Protein AF-A0A2V8JS76-F1 (afdb_monomer)

Radius of gyration: 17.88 Å; Cα contacts (8 Å, |Δi|>4): 202; chains: 1; bounding box: 43×42×59 Å

Secondary structure (DSSP, 8-state):
--HHHHHHHTTHHHHHHHHHHHHHHHHHHH-TT--GGGHHHHHHHHHHHHHHHHHHIIIIIIT--S----HHHHIIIIIHHHHHHHSTT-TTSSSPPHHHHHHHHHHHHHHHHHHHS-HHHHHHHHHHHHHHHHHHHHHHHHHHH---SSHHHHHHHHHHHHHHHT-TTS---SS-SHHHHHTT-SPPPP--

pLDDT: mean 94.05, std 6.68, range [42.94, 98.81]

Nearest PDB structures (foldseek):
  4zr0-assembly1_A  TM=8.441E-01  e=6.340E-07  Saccharomyces cerevisiae S288C

Mean predicted aligned error: 3.78 Å

Foldseek 3Di:
DDPVVVCQQVVLVPVLVVVLVVLLVVLCVVVVVDDPVCLVPLLQLLLVVLLVVLLCLLQPFQPPDDDDPDPVSCVLGHPLVVVCLVPVQDLSSQADDVVSVVVVLVVQLVVLCVVPVGSNSSSSSSSSSSVNNSLLSVLSSCLRHHDDPDDQSNVLNVLVVCCSPPNVNASSRNNDCPVRVVVVRGDDDPPD

Sequence (192 aa):
MSLKERLVRFRSFWLFPLLAVVLLYVSFRLEPQSRPVALLWLIPLGALMWSLLEYGLHRFVFHIRFEVRNQKLKEIVNASHLSHHAAPRDPRKLLVRTSYGLAVSGLLFALLYIASGSVYSTVGVLAGIWGGFLYYESVHYRVHLTSSASGLLAWQRRAHFYHHFTNNERCFGVTSRLWDHVFRTQLPEPQR

Structure (mmCIF, N/CA/C/O backbone):
data_AF-A0A2V8JS76-F1
#
_entry.id   AF-A0A2V8JS76-F1
#
loop_
_atom_site.group_PDB
_atom_site.id
_atom_site.type_symbol
_atom_site.label_atom_id
_atom_site.label_alt_id
_atom_site.label_comp_id
_atom_site.label_asym_id
_atom_site.label_entity_id
_atom_site.label_seq_id
_atom_site.pdbx_PDB_ins_code
_atom_site.Cartn_x
_atom_site.Cartn_y
_atom_site.Cartn_z
_atom_site.occupancy
_atom_site.B_iso_or_equiv
_atom_site.auth_seq_id
_atom_site.auth_comp_id
_atom_site.auth_asym_id
_atom_site.auth_atom_id
_atom_site.pdbx_PDB_model_num
ATOM 1 N N . MET A 1 1 ? 25.246 -8.400 4.902 1.00 80.75 1 MET A N 1
ATOM 2 C CA . MET A 1 1 ? 24.319 -7.464 5.571 1.00 80.75 1 MET A CA 1
ATOM 3 C C . MET A 1 1 ? 24.234 -7.835 7.040 1.00 80.75 1 MET A C 1
ATOM 5 O O . MET A 1 1 ? 23.791 -8.945 7.338 1.00 80.75 1 MET A O 1
ATOM 9 N N . SER A 1 2 ? 24.699 -6.948 7.917 1.00 93.25 2 SER A N 1
ATOM 10 C CA . SER A 1 2 ? 24.657 -7.123 9.374 1.00 93.25 2 SER A CA 1
ATOM 11 C C . SER A 1 2 ? 23.215 -7.142 9.892 1.00 93.25 2 SER A C 1
ATOM 13 O O . SER A 1 2 ? 22.299 -6.675 9.210 1.00 93.25 2 SER A O 1
ATOM 15 N N . LEU A 1 3 ? 22.999 -7.652 11.110 1.00 91.25 3 LEU A N 1
ATOM 16 C CA . LEU A 1 3 ? 21.675 -7.660 11.744 1.00 91.25 3 LEU A CA 1
ATOM 17 C C . LEU A 1 3 ? 21.071 -6.248 11.821 1.00 91.25 3 LEU A C 1
ATOM 19 O O . LEU A 1 3 ? 19.919 -6.053 11.439 1.00 91.25 3 LEU A O 1
ATOM 23 N N . LYS A 1 4 ? 21.875 -5.253 12.222 1.00 92.69 4 LYS A N 1
ATOM 24 C CA . LYS A 1 4 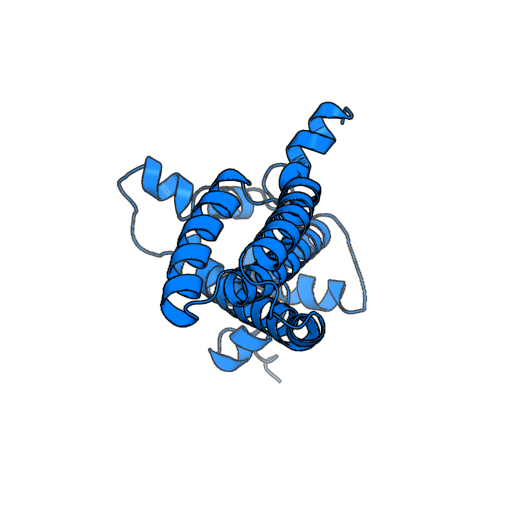? 21.471 -3.841 12.291 1.00 92.69 4 LYS A CA 1
ATOM 25 C C . LYS A 1 4 ? 20.955 -3.336 10.943 1.00 92.69 4 LYS A C 1
ATOM 27 O O . LYS A 1 4 ? 19.890 -2.732 10.874 1.00 92.69 4 LYS A O 1
ATOM 32 N N . GLU A 1 5 ? 21.669 -3.628 9.858 1.00 91.19 5 GLU A N 1
ATOM 33 C CA . GLU A 1 5 ? 21.244 -3.239 8.510 1.00 91.19 5 GLU A CA 1
ATOM 34 C C . GLU A 1 5 ? 19.938 -3.925 8.091 1.00 91.19 5 GLU A C 1
ATOM 36 O O . GLU A 1 5 ? 19.097 -3.285 7.459 1.00 91.19 5 GLU A O 1
ATOM 41 N N . ARG A 1 6 ? 19.735 -5.201 8.460 1.00 89.88 6 ARG A N 1
ATOM 42 C CA . ARG A 1 6 ? 18.476 -5.909 8.171 1.00 89.88 6 ARG A CA 1
ATOM 43 C C . ARG A 1 6 ? 17.302 -5.261 8.894 1.00 89.88 6 ARG A C 1
ATOM 45 O O . ARG A 1 6 ? 16.294 -4.969 8.258 1.00 89.88 6 ARG A O 1
ATOM 52 N N . LEU A 1 7 ? 17.458 -5.002 10.192 1.00 91.44 7 LEU A N 1
ATOM 53 C CA . LEU A 1 7 ? 16.423 -4.397 11.031 1.00 91.44 7 LEU A CA 1
ATOM 54 C C . LEU A 1 7 ? 16.030 -3.006 10.536 1.00 91.44 7 LEU A C 1
ATOM 56 O O . LEU A 1 7 ? 14.847 -2.681 10.502 1.00 91.44 7 LEU A O 1
ATOM 60 N N . VAL A 1 8 ? 17.010 -2.207 10.107 1.00 91.00 8 VAL A N 1
ATOM 61 C CA . VAL A 1 8 ? 16.779 -0.865 9.557 1.00 91.00 8 VAL A CA 1
ATOM 62 C C . VAL A 1 8 ? 16.118 -0.920 8.179 1.00 91.00 8 VAL A C 1
ATOM 64 O O . VAL A 1 8 ? 15.258 -0.084 7.889 1.00 91.00 8 VAL A O 1
ATOM 67 N N . ARG A 1 9 ? 16.515 -1.870 7.323 1.00 90.88 9 ARG A N 1
ATOM 68 C CA . ARG A 1 9 ? 15.971 -2.021 5.966 1.00 90.88 9 ARG A CA 1
ATOM 69 C C . ARG A 1 9 ? 14.523 -2.492 5.991 1.00 90.88 9 ARG A C 1
ATOM 71 O O . ARG A 1 9 ? 13.679 -1.875 5.360 1.00 90.88 9 ARG A O 1
ATOM 78 N N . PHE A 1 10 ? 14.240 -3.554 6.737 1.00 94.88 10 PHE A N 1
ATOM 79 C CA . PHE A 1 10 ? 12.913 -4.163 6.821 1.00 94.88 10 PHE A CA 1
ATOM 80 C C . PHE A 1 10 ? 12.100 -3.608 7.992 1.00 94.88 10 PHE A C 1
ATOM 82 O O . PHE A 1 10 ? 11.288 -4.317 8.578 1.00 94.88 10 PHE A O 1
ATOM 89 N N . ARG A 1 11 ? 12.315 -2.339 8.362 1.00 95.38 11 ARG A N 1
ATOM 90 C CA . ARG A 1 11 ? 11.710 -1.787 9.577 1.00 95.38 11 ARG A CA 1
ATOM 91 C C . ARG A 1 11 ? 10.185 -1.757 9.554 1.00 95.38 11 ARG A C 1
ATOM 93 O O . ARG A 1 11 ? 9.558 -1.989 10.580 1.00 95.38 11 ARG A O 1
ATOM 100 N N . SER A 1 12 ? 9.598 -1.549 8.375 1.00 95.88 12 SER A N 1
ATOM 101 C CA . SER A 1 12 ? 8.151 -1.612 8.163 1.00 95.88 12 SER A CA 1
ATOM 102 C C . SER A 1 12 ? 7.562 -2.949 8.639 1.00 95.88 12 SER A C 1
ATOM 104 O O . SER A 1 12 ? 6.514 -2.958 9.280 1.00 95.88 12 SER A O 1
ATOM 106 N N . PHE A 1 13 ? 8.273 -4.062 8.416 1.00 96.94 13 PHE A N 1
ATOM 107 C CA . PHE A 1 13 ? 7.807 -5.422 8.713 1.00 96.94 13 PHE A CA 1
ATOM 108 C C . PHE A 1 13 ? 7.699 -5.758 10.199 1.00 96.94 13 PHE A C 1
ATOM 110 O O . PHE A 1 13 ? 7.047 -6.738 10.537 1.00 96.94 13 PHE A O 1
ATOM 117 N N . TRP A 1 14 ? 8.318 -4.980 11.086 1.00 96.06 14 TRP A N 1
ATOM 118 C CA . TRP A 1 14 ? 8.148 -5.152 12.531 1.00 96.06 14 TRP A CA 1
ATOM 119 C C . TRP A 1 14 ? 7.463 -3.951 13.181 1.00 96.06 14 TRP A C 1
ATOM 121 O O . TRP A 1 14 ? 6.708 -4.131 14.132 1.00 96.06 14 TRP A O 1
ATOM 131 N N . LEU A 1 15 ? 7.647 -2.742 12.643 1.00 97.75 15 LEU A N 1
ATOM 132 C CA . LEU A 1 15 ? 7.041 -1.539 13.201 1.00 97.75 15 LEU A CA 1
ATOM 133 C C . LEU A 1 15 ? 5.521 -1.513 13.010 1.00 97.75 15 LEU A C 1
ATOM 135 O O . LEU A 1 15 ? 4.803 -1.307 13.983 1.00 97.75 15 LEU A O 1
ATOM 139 N N . PHE A 1 16 ? 5.016 -1.723 11.790 1.00 98.06 16 PHE A N 1
ATOM 140 C CA . PHE A 1 16 ? 3.572 -1.649 11.539 1.00 98.06 16 PHE A CA 1
ATOM 141 C C . PHE A 1 16 ? 2.784 -2.766 12.235 1.00 98.06 16 PHE A C 1
ATOM 143 O O . PHE A 1 16 ? 1.750 -2.450 12.818 1.00 98.06 16 PHE A O 1
ATOM 150 N N . PRO A 1 17 ? 3.251 -4.031 12.281 1.00 98.06 17 PRO A N 1
ATOM 151 C CA . PRO A 1 17 ? 2.572 -5.058 13.068 1.00 98.06 17 PRO A CA 1
ATOM 152 C C . PRO A 1 17 ? 2.564 -4.746 14.567 1.00 98.06 17 PRO A C 1
ATOM 154 O O . PRO A 1 17 ? 1.533 -4.910 15.213 1.00 98.06 17 PRO A O 1
ATOM 157 N N . LEU A 1 18 ? 3.676 -4.237 15.115 1.00 98.19 18 LEU A N 1
ATOM 158 C CA . LEU A 1 18 ? 3.731 -3.820 16.517 1.00 98.19 18 LEU A CA 1
ATOM 159 C C . LEU A 1 18 ? 2.742 -2.681 16.798 1.00 98.19 18 LEU A C 1
ATOM 161 O O . LEU A 1 18 ? 1.977 -2.760 17.757 1.00 98.19 18 LEU A O 1
ATOM 165 N N . LEU A 1 19 ? 2.713 -1.655 15.943 1.00 98.06 19 LEU A N 1
ATOM 166 C CA . LEU A 1 19 ? 1.743 -0.564 16.044 1.00 98.06 19 LEU A CA 1
ATOM 167 C C . LEU A 1 19 ? 0.304 -1.077 15.930 1.00 98.06 19 LEU A C 1
ATOM 169 O O . LEU A 1 19 ? -0.543 -0.632 16.694 1.00 98.06 19 LEU A O 1
ATOM 173 N N . ALA A 1 20 ? 0.026 -2.030 15.036 1.00 98.06 20 ALA A N 1
ATOM 174 C CA . ALA A 1 20 ? -1.302 -2.623 14.886 1.00 98.06 20 ALA A CA 1
ATOM 175 C C . ALA A 1 20 ? -1.758 -3.290 16.185 1.00 98.06 20 ALA A C 1
ATOM 177 O O . ALA A 1 20 ? -2.853 -3.011 16.662 1.00 98.06 20 ALA A O 1
ATOM 178 N N . VAL A 1 21 ? -0.901 -4.116 16.792 1.00 98.19 21 VAL A N 1
ATOM 179 C CA . VAL A 1 21 ? -1.203 -4.801 18.056 1.00 98.19 21 VAL A CA 1
ATOM 180 C C . VAL A 1 21 ? -1.425 -3.799 19.188 1.00 98.19 21 VAL A C 1
ATOM 182 O O . VAL A 1 21 ? -2.431 -3.887 19.890 1.00 98.19 21 VAL A O 1
ATOM 185 N N . VAL A 1 22 ? -0.521 -2.828 19.347 1.00 98.44 22 VAL A N 1
ATOM 186 C CA . VAL A 1 22 ? -0.614 -1.817 20.412 1.00 98.44 22 VAL A CA 1
ATOM 187 C C . VAL A 1 22 ? -1.873 -0.967 20.253 1.00 98.44 22 VAL A C 1
ATOM 189 O O . VAL A 1 22 ? -2.615 -0.793 21.217 1.00 98.44 22 VAL A O 1
ATOM 192 N N . LEU A 1 23 ? -2.152 -0.464 19.049 1.00 98.19 23 LEU A N 1
ATOM 193 C CA . LEU A 1 23 ? -3.323 0.374 18.807 1.00 98.19 23 LEU A CA 1
ATOM 194 C C . LEU A 1 23 ? -4.625 -0.416 18.912 1.00 98.19 23 LEU A C 1
ATOM 196 O O . LEU A 1 23 ? -5.593 0.117 19.445 1.00 98.19 23 LEU A O 1
ATOM 200 N N . LEU A 1 24 ? -4.664 -1.675 18.458 1.00 97.81 24 LEU A N 1
ATOM 201 C CA . LEU A 1 24 ? -5.846 -2.521 18.630 1.00 97.81 24 LEU A CA 1
ATOM 202 C C . LEU A 1 24 ? -6.119 -2.739 20.115 1.00 97.81 24 LEU A C 1
ATOM 204 O O . LEU A 1 24 ? -7.244 -2.517 20.560 1.00 97.81 24 LEU A O 1
ATOM 208 N N . TYR A 1 25 ? -5.087 -3.080 20.892 1.00 97.81 25 TYR A N 1
ATOM 209 C CA . TYR A 1 25 ? -5.201 -3.209 22.341 1.00 97.81 25 TYR A CA 1
ATOM 210 C C . TYR A 1 25 ? -5.733 -1.922 22.985 1.00 97.81 25 TYR A C 1
ATOM 212 O O . TYR A 1 25 ? -6.732 -1.971 23.697 1.00 97.81 25 TYR A O 1
ATOM 220 N N . VAL A 1 26 ? -5.130 -0.764 22.691 1.00 98.25 26 VAL A N 1
ATOM 221 C CA . VAL A 1 26 ? -5.586 0.534 23.219 1.00 98.25 26 VAL A CA 1
ATOM 222 C C . VAL A 1 26 ? -7.029 0.829 22.800 1.00 98.25 26 VAL A C 1
ATOM 224 O O . VAL A 1 26 ? -7.829 1.237 23.637 1.00 98.25 26 VAL A O 1
ATOM 227 N N . SER A 1 27 ? -7.397 0.570 21.545 1.00 97.81 27 SER A N 1
ATOM 228 C CA . SER A 1 27 ? -8.751 0.828 21.046 1.00 97.81 27 SER A CA 1
ATOM 229 C C . SER A 1 27 ? -9.818 -0.007 21.763 1.00 97.81 27 SER A C 1
ATOM 231 O O . SER A 1 27 ? -10.868 0.526 22.102 1.00 97.81 27 SER A O 1
ATOM 233 N N . PHE A 1 28 ? -9.527 -1.268 22.105 1.00 96.62 28 PHE A N 1
ATOM 234 C CA . PHE A 1 28 ? -10.412 -2.092 22.937 1.00 96.62 28 PHE A CA 1
ATOM 235 C C . PHE A 1 28 ? -10.552 -1.558 24.365 1.00 96.62 28 PHE A C 1
ATOM 237 O O . PHE A 1 28 ? -11.594 -1.738 24.987 1.00 96.62 28 PHE A O 1
ATOM 244 N N . ARG A 1 29 ? -9.515 -0.912 24.912 1.00 97.38 29 ARG A N 1
ATOM 245 C CA . ARG A 1 29 ? -9.588 -0.291 26.245 1.00 97.38 29 ARG A CA 1
ATOM 246 C C . ARG A 1 29 ? -10.430 0.983 26.239 1.00 97.38 29 ARG A C 1
ATOM 248 O O . ARG A 1 29 ? -11.082 1.258 27.239 1.00 97.38 29 ARG A O 1
ATOM 255 N N . LEU A 1 30 ? -10.399 1.739 25.143 1.00 97.56 30 LEU A N 1
ATOM 256 C CA . LEU A 1 30 ? -11.198 2.954 24.964 1.00 97.56 30 LEU A CA 1
ATOM 257 C C . LEU A 1 30 ? -12.662 2.641 24.628 1.00 97.56 30 LEU A C 1
ATOM 259 O O . LEU A 1 30 ? -13.556 3.350 25.075 1.00 97.56 30 LEU A O 1
ATOM 263 N N . GLU A 1 31 ? -12.904 1.571 23.871 1.00 97.56 31 GLU A N 1
ATOM 264 C CA . GLU A 1 31 ? -14.233 1.149 23.417 1.00 97.56 31 GLU A CA 1
ATOM 265 C C . GLU A 1 31 ? -14.500 -0.319 23.810 1.00 97.56 31 GLU A C 1
ATOM 267 O O . GLU A 1 31 ? -14.563 -1.194 22.942 1.00 97.56 31 GLU A O 1
ATOM 272 N N . PRO A 1 32 ? -14.652 -0.635 25.112 1.00 95.69 32 PRO A N 1
ATOM 273 C CA . PRO A 1 32 ? -14.792 -2.013 25.604 1.00 95.69 32 PRO A CA 1
ATOM 274 C C . PRO A 1 32 ? -16.058 -2.734 25.117 1.00 95.69 32 PRO A C 1
ATOM 276 O O . PRO A 1 32 ? -16.123 -3.960 25.148 1.00 95.69 32 PRO A O 1
ATOM 279 N N . GLN A 1 33 ? -17.060 -1.991 24.645 1.00 95.69 33 GLN A N 1
ATOM 280 C CA . GLN A 1 33 ? -18.269 -2.516 24.010 1.00 95.69 33 GLN A CA 1
ATOM 281 C C . GLN A 1 33 ? -18.027 -3.079 22.596 1.00 95.69 33 GLN A C 1
ATOM 283 O O . GLN A 1 33 ? -18.895 -3.764 22.046 1.00 95.69 33 GLN A O 1
ATOM 288 N N . SER A 1 34 ? -16.876 -2.782 21.987 1.00 96.12 34 SER A N 1
ATOM 289 C CA . SER A 1 34 ? -16.528 -3.231 20.640 1.00 96.12 34 SER A CA 1
ATOM 290 C C . SER A 1 34 ? -16.343 -4.744 20.575 1.00 96.12 34 SER A C 1
ATOM 292 O O . SER A 1 34 ? -15.724 -5.366 21.437 1.00 96.12 34 SER A O 1
ATOM 294 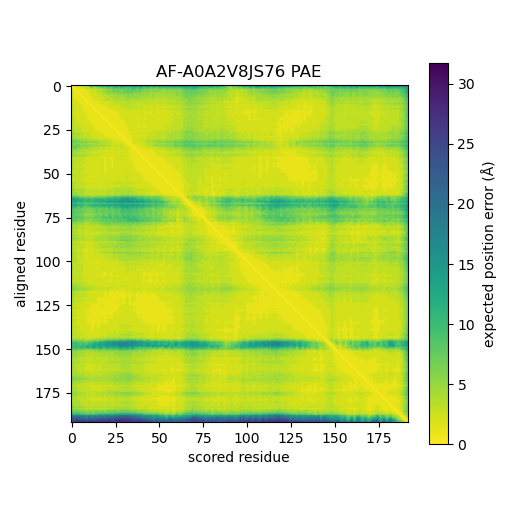N N . ARG A 1 35 ? -16.874 -5.363 19.516 1.00 95.44 35 ARG A N 1
ATOM 295 C CA . ARG A 1 35 ? -16.874 -6.823 19.366 1.00 95.44 35 ARG A CA 1
ATOM 296 C C . ARG A 1 35 ? -15.677 -7.279 18.526 1.00 95.44 35 ARG A C 1
ATOM 298 O O . ARG A 1 35 ? -15.639 -6.922 17.350 1.00 95.44 35 ARG A O 1
ATOM 305 N N . PRO A 1 36 ? -14.783 -8.153 19.037 1.00 94.56 36 PRO A N 1
ATOM 306 C CA . PRO A 1 36 ? -13.638 -8.670 18.278 1.00 94.56 36 PRO A CA 1
ATOM 307 C C . PRO A 1 36 ? -13.986 -9.262 16.910 1.00 94.56 36 PRO A C 1
ATOM 309 O O . PRO A 1 36 ? -13.222 -9.122 15.959 1.00 94.56 36 PRO A O 1
ATOM 312 N N . VAL A 1 37 ? -15.168 -9.875 16.789 1.00 96.94 37 VAL A N 1
ATOM 313 C CA . VAL A 1 37 ? -15.673 -10.448 15.531 1.00 96.94 37 VAL A CA 1
ATOM 314 C C . VAL A 1 37 ? -15.791 -9.415 14.402 1.00 96.94 37 VAL A C 1
ATOM 316 O O . VAL A 1 37 ? -15.693 -9.779 13.234 1.00 96.94 37 VAL A O 1
ATOM 319 N N . ALA A 1 38 ? -15.935 -8.123 14.715 1.00 96.94 38 ALA A N 1
ATOM 320 C CA . ALA A 1 38 ? -15.987 -7.062 13.711 1.00 96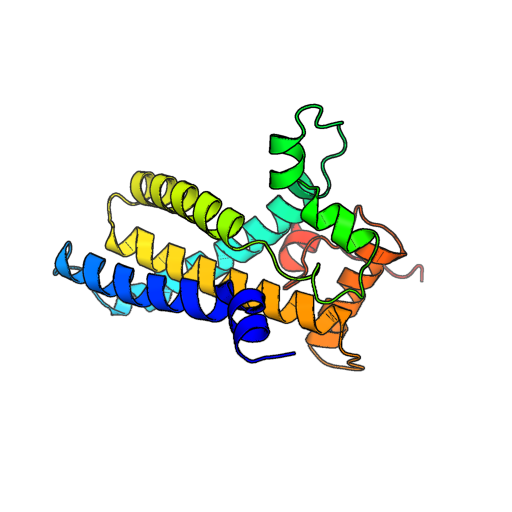.94 38 ALA A CA 1
ATOM 321 C C . ALA A 1 38 ? -14.669 -6.926 12.923 1.00 96.94 38 ALA A C 1
ATOM 323 O O . ALA A 1 38 ? -14.690 -6.507 11.764 1.00 96.94 38 ALA A O 1
ATOM 324 N N . LEU A 1 39 ? -13.527 -7.345 13.490 1.00 97.88 39 LEU A N 1
ATOM 325 C CA . LEU A 1 39 ? -12.240 -7.344 12.783 1.00 97.88 39 LEU A CA 1
ATOM 326 C C . LEU A 1 39 ? -12.238 -8.254 11.549 1.00 97.88 39 LEU A C 1
ATOM 328 O O . LEU A 1 39 ? -11.493 -7.971 10.611 1.00 97.88 39 LEU A O 1
ATOM 332 N N . LEU A 1 40 ? -13.102 -9.280 11.506 1.00 97.81 40 LEU A N 1
ATOM 333 C CA . LEU A 1 40 ? -13.277 -10.137 10.326 1.00 97.81 40 LEU A CA 1
ATOM 334 C C . LEU A 1 40 ? -13.755 -9.362 9.092 1.00 97.81 40 LEU A C 1
ATOM 336 O O . LEU A 1 40 ? -13.561 -9.836 7.980 1.00 97.81 40 LEU A O 1
ATOM 340 N N . TRP A 1 41 ? -14.337 -8.174 9.274 1.00 97.94 41 TRP A N 1
ATOM 341 C CA . TRP A 1 41 ? -14.780 -7.305 8.183 1.00 97.94 41 TRP A CA 1
ATOM 342 C C . TRP A 1 41 ? -13.913 -6.052 8.044 1.00 97.94 41 TRP A C 1
ATOM 344 O O . TRP A 1 41 ? -13.574 -5.666 6.926 1.00 97.94 41 TRP A O 1
ATOM 354 N N . LEU A 1 42 ? -13.490 -5.450 9.162 1.00 98.50 42 LEU A N 1
ATOM 355 C CA . LEU A 1 42 ? -12.674 -4.230 9.151 1.00 98.50 42 LEU A CA 1
ATOM 356 C C . LEU A 1 42 ? -11.295 -4.459 8.515 1.00 98.50 42 LEU A C 1
ATOM 358 O O . LEU A 1 42 ? -10.850 -3.643 7.709 1.00 98.50 42 LEU A O 1
ATOM 362 N N . ILE A 1 43 ? -10.631 -5.579 8.824 1.00 98.50 43 ILE A N 1
ATOM 363 C CA . ILE A 1 43 ? -9.296 -5.876 8.285 1.00 98.50 43 ILE A CA 1
ATOM 364 C C . ILE A 1 43 ? -9.360 -6.138 6.768 1.00 98.50 43 ILE A C 1
ATOM 366 O O . ILE A 1 43 ? -8.594 -5.504 6.036 1.00 98.50 43 ILE A O 1
ATOM 370 N N . PRO A 1 44 ? -10.265 -6.990 6.237 1.00 98.62 44 PRO A N 1
ATOM 371 C CA . PRO A 1 44 ? -10.411 -7.138 4.788 1.00 98.62 44 PRO A CA 1
ATOM 372 C C . PRO A 1 44 ? -10.811 -5.849 4.071 1.00 98.62 44 PRO A C 1
ATOM 374 O O . PRO A 1 44 ? -10.286 -5.580 2.991 1.00 98.62 44 PRO A O 1
ATOM 377 N N . LEU A 1 45 ? -11.677 -5.024 4.672 1.00 98.62 45 LEU A N 1
ATOM 378 C CA . LEU A 1 45 ? -12.002 -3.702 4.134 1.00 98.62 45 LEU A CA 1
ATOM 379 C C . LEU A 1 45 ? -10.740 -2.842 4.010 1.00 98.62 45 LEU A C 1
ATOM 381 O O . LEU A 1 45 ? -10.485 -2.274 2.951 1.00 98.62 45 LEU A O 1
ATOM 385 N N . GLY A 1 46 ? -9.909 -2.806 5.052 1.00 98.69 46 GLY A N 1
ATOM 386 C CA . GLY A 1 46 ? -8.623 -2.117 5.023 1.00 98.69 46 GLY A CA 1
ATOM 387 C C . GLY A 1 46 ? -7.677 -2.641 3.943 1.00 98.69 46 GLY A C 1
ATOM 388 O O . GLY A 1 46 ? -7.071 -1.853 3.221 1.00 98.69 46 GLY A O 1
ATOM 389 N N . ALA A 1 47 ? -7.579 -3.959 3.768 1.00 98.62 47 ALA A N 1
ATOM 390 C CA . ALA A 1 47 ? -6.752 -4.554 2.718 1.00 98.62 47 ALA A CA 1
ATOM 391 C C . ALA A 1 47 ? -7.260 -4.198 1.306 1.00 98.62 47 ALA A C 1
ATOM 393 O O . ALA A 1 47 ? -6.466 -3.893 0.411 1.00 98.62 47 ALA A O 1
ATOM 394 N N . LEU A 1 48 ? -8.582 -4.174 1.107 1.00 98.44 48 LEU A N 1
ATOM 395 C CA . LEU A 1 48 ? -9.198 -3.724 -0.140 1.00 98.44 48 LEU A CA 1
ATOM 396 C C . LEU A 1 48 ? -8.924 -2.233 -0.386 1.00 98.44 48 LEU A C 1
ATOM 398 O O . LEU A 1 48 ? -8.516 -1.867 -1.490 1.00 98.44 48 LEU A O 1
ATOM 402 N N . MET A 1 49 ? -9.069 -1.387 0.639 1.00 98.44 49 MET A N 1
ATOM 403 C CA . MET A 1 49 ? -8.721 0.036 0.572 1.00 98.44 49 MET A CA 1
ATOM 404 C C . MET A 1 49 ? -7.244 0.238 0.232 1.00 98.44 49 MET A C 1
ATOM 406 O O . MET A 1 49 ? -6.931 1.066 -0.620 1.00 98.44 49 MET A O 1
ATOM 410 N N . TRP A 1 50 ? -6.340 -0.548 0.828 1.00 98.56 50 TRP A N 1
ATOM 411 C CA . TRP A 1 50 ? -4.929 -0.531 0.452 1.00 98.56 50 TRP A CA 1
ATOM 412 C C . TRP A 1 50 ? -4.744 -0.842 -1.030 1.00 98.56 50 TRP A C 1
ATOM 414 O O . TRP A 1 50 ? -4.014 -0.118 -1.691 1.00 98.56 50 TRP A O 1
ATOM 424 N N . SER A 1 51 ? -5.408 -1.863 -1.579 1.00 98.31 51 SER A N 1
ATOM 425 C CA . SER A 1 51 ? -5.232 -2.197 -3.000 1.00 98.31 51 SER A CA 1
ATOM 426 C C . SER A 1 51 ? -5.595 -1.027 -3.930 1.00 98.31 51 SER A C 1
ATOM 428 O O . SER A 1 51 ? -4.951 -0.831 -4.961 1.00 98.31 51 SER A O 1
ATOM 430 N N . LEU A 1 52 ? -6.593 -0.219 -3.549 1.00 98.44 52 LEU A N 1
ATOM 431 C CA . LEU A 1 52 ? -6.966 0.995 -4.275 1.00 98.44 52 LEU A CA 1
ATOM 432 C C . LEU A 1 52 ? -5.954 2.123 -4.051 1.00 98.44 52 LEU A C 1
ATOM 434 O O . LEU A 1 52 ? -5.585 2.810 -5.003 1.00 98.44 52 LEU A O 1
ATOM 438 N N . LEU A 1 53 ? -5.484 2.306 -2.812 1.00 97.81 53 LEU A N 1
ATOM 439 C CA . LEU A 1 53 ? -4.436 3.272 -2.479 1.00 97.81 53 LEU A CA 1
ATOM 440 C C . LEU A 1 53 ? -3.131 2.960 -3.213 1.00 97.81 53 LEU A C 1
ATOM 442 O O . LEU A 1 53 ? -2.522 3.874 -3.748 1.00 97.81 53 LEU A O 1
ATOM 446 N N . GLU A 1 54 ? -2.726 1.696 -3.294 1.00 97.94 54 GLU A N 1
ATOM 447 C CA . GLU A 1 54 ? -1.576 1.235 -4.070 1.00 97.94 54 GLU A CA 1
ATOM 448 C C . GLU A 1 54 ? -1.687 1.714 -5.518 1.00 97.94 54 GLU A C 1
ATOM 450 O O . GLU A 1 54 ? -0.795 2.404 -6.013 1.00 97.94 54 GLU A O 1
ATOM 455 N N . TYR A 1 55 ? -2.814 1.413 -6.168 1.00 98.44 55 TYR A N 1
ATOM 456 C CA . TYR A 1 55 ? -3.073 1.837 -7.538 1.00 98.44 55 TYR A CA 1
ATOM 457 C C . TYR A 1 55 ? -3.040 3.366 -7.682 1.00 98.44 55 TYR A C 1
ATOM 459 O O . TYR A 1 55 ? -2.362 3.901 -8.562 1.00 98.44 55 TYR A O 1
ATOM 467 N N . GLY A 1 56 ? -3.758 4.078 -6.809 1.00 97.56 56 GLY A N 1
ATOM 468 C CA . GLY A 1 56 ? -3.892 5.531 -6.864 1.00 97.56 56 GLY A CA 1
ATOM 469 C C . GLY A 1 56 ? -2.577 6.264 -6.600 1.00 97.56 56 GLY A C 1
ATOM 470 O O . GLY A 1 56 ? -2.214 7.162 -7.358 1.00 97.56 56 GLY A O 1
ATOM 471 N N . LEU A 1 57 ? -1.832 5.857 -5.570 1.00 95.50 57 LEU A N 1
ATOM 472 C CA . LEU A 1 57 ? -0.514 6.408 -5.257 1.00 95.50 57 LEU A CA 1
ATOM 473 C C . LEU A 1 57 ? 0.455 6.151 -6.409 1.00 95.50 57 LEU A C 1
ATOM 475 O O . LEU A 1 57 ? 1.101 7.083 -6.879 1.00 95.50 57 LEU A O 1
ATOM 479 N N . HIS A 1 58 ? 0.510 4.922 -6.923 1.00 96.69 58 HIS A N 1
ATOM 480 C CA . HIS A 1 58 ? 1.435 4.586 -7.997 1.00 96.69 58 HIS A CA 1
ATOM 481 C C . HIS A 1 58 ? 1.136 5.372 -9.281 1.00 96.69 58 HIS A C 1
ATOM 483 O O . HIS A 1 58 ? 2.047 5.931 -9.894 1.00 96.69 58 HIS A O 1
ATOM 489 N N . ARG A 1 59 ? -0.140 5.493 -9.658 1.00 96.69 59 ARG A N 1
ATOM 490 C CA . ARG A 1 59 ? -0.550 6.201 -10.874 1.00 96.69 59 ARG A CA 1
ATOM 491 C C . ARG A 1 59 ? -0.465 7.721 -10.756 1.00 96.69 59 ARG A C 1
ATOM 493 O O . ARG A 1 59 ? 0.075 8.368 -11.648 1.00 96.69 59 ARG A O 1
ATOM 500 N N . PHE A 1 60 ? -1.040 8.300 -9.704 1.00 95.06 60 PHE A N 1
ATOM 501 C CA . PHE A 1 60 ? -1.287 9.745 -9.633 1.00 95.06 60 PHE A CA 1
ATOM 502 C C . PHE A 1 60 ? -0.256 10.507 -8.799 1.00 95.06 60 PHE A C 1
ATOM 504 O O . PHE A 1 60 ? -0.079 11.705 -9.010 1.00 95.06 60 PHE A O 1
ATOM 511 N N . VAL A 1 61 ? 0.433 9.834 -7.873 1.00 93.00 61 VAL A N 1
ATOM 512 C CA . VAL A 1 61 ? 1.433 10.465 -6.998 1.00 93.00 61 VAL A CA 1
ATOM 513 C C . VAL A 1 61 ? 2.839 10.142 -7.494 1.00 93.00 61 VAL A C 1
ATOM 515 O O . VAL A 1 61 ? 3.634 11.042 -7.754 1.00 93.00 61 VAL A O 1
ATOM 518 N N . PHE A 1 62 ? 3.142 8.863 -7.706 1.00 93.56 62 PHE A N 1
ATOM 519 C CA . PHE A 1 62 ? 4.496 8.425 -8.033 1.00 93.56 62 PHE A CA 1
ATOM 520 C C . PHE A 1 62 ? 4.862 8.676 -9.506 1.00 93.56 62 PHE A C 1
ATOM 522 O O . PHE A 1 62 ? 6.017 8.987 -9.795 1.00 93.56 62 PHE A O 1
ATOM 529 N N . HIS A 1 63 ? 3.885 8.619 -10.418 1.00 93.38 63 HIS A N 1
ATOM 530 C CA . HIS A 1 63 ? 4.027 8.949 -11.849 1.00 93.38 63 HIS A CA 1
ATOM 531 C C . HIS A 1 63 ? 3.413 10.300 -12.231 1.00 93.38 63 HIS A C 1
ATOM 533 O O . HIS A 1 63 ? 2.937 10.506 -13.350 1.00 93.38 63 HIS A O 1
ATOM 539 N N . ILE A 1 64 ? 3.416 11.248 -11.294 1.00 91.44 64 ILE A N 1
ATOM 540 C CA . ILE A 1 64 ? 2.957 12.609 -11.564 1.00 91.44 64 ILE A CA 1
ATOM 541 C C . ILE A 1 64 ? 3.761 13.232 -12.719 1.00 91.44 64 ILE A C 1
ATOM 543 O O . ILE A 1 64 ? 4.988 13.134 -12.760 1.00 91.44 64 ILE A O 1
ATOM 547 N N . ARG A 1 65 ? 3.065 13.848 -13.683 1.00 83.31 65 ARG A N 1
ATOM 548 C CA . ARG A 1 65 ? 3.671 14.311 -14.949 1.00 83.31 65 ARG A CA 1
ATOM 549 C C . ARG A 1 65 ? 4.200 15.744 -14.911 1.00 83.31 65 ARG A C 1
ATOM 551 O O . ARG A 1 65 ? 4.933 16.137 -15.811 1.00 83.31 65 ARG A O 1
ATOM 558 N N . PHE A 1 66 ? 3.812 16.532 -13.912 1.00 84.56 66 PHE A N 1
ATOM 559 C CA . PHE A 1 66 ? 4.264 17.915 -13.785 1.00 84.56 66 PHE A CA 1
ATOM 560 C C . PHE A 1 66 ? 5.482 18.033 -12.872 1.00 84.56 66 PHE A C 1
ATOM 562 O O . PHE A 1 66 ? 5.709 17.219 -11.973 1.00 84.56 66 PHE A O 1
ATOM 569 N N . GLU A 1 67 ? 6.272 19.078 -13.098 1.00 81.25 67 GLU A N 1
ATOM 570 C CA . GLU A 1 67 ? 7.478 19.322 -12.324 1.00 81.25 67 GLU A CA 1
ATOM 571 C C . GLU A 1 67 ? 7.143 19.783 -10.899 1.00 81.25 67 GLU A C 1
ATOM 573 O O . GLU A 1 67 ? 6.560 20.845 -10.673 1.00 81.25 67 GLU A O 1
ATOM 578 N N . VAL A 1 68 ? 7.564 18.994 -9.910 1.00 86.19 68 VAL A N 1
ATOM 579 C CA . VAL A 1 68 ? 7.506 19.384 -8.499 1.00 86.19 68 VAL A CA 1
ATOM 580 C C . VAL A 1 68 ? 8.747 20.217 -8.171 1.00 86.19 68 VAL A C 1
ATOM 582 O O . VAL A 1 68 ? 9.812 19.670 -7.887 1.00 86.19 68 VAL A O 1
ATOM 585 N N . ARG A 1 69 ? 8.606 21.549 -8.214 1.00 86.38 69 ARG A N 1
ATOM 586 C CA . ARG A 1 69 ? 9.706 22.505 -7.964 1.00 86.38 69 ARG A CA 1
ATOM 587 C C . ARG A 1 69 ? 10.250 22.459 -6.534 1.00 86.38 69 ARG A C 1
ATOM 589 O O . ARG A 1 69 ? 11.431 22.698 -6.308 1.00 86.38 69 ARG A O 1
ATOM 596 N N . ASN A 1 70 ? 9.396 22.175 -5.550 1.00 89.94 70 ASN A N 1
ATOM 597 C CA . ASN A 1 70 ? 9.824 22.072 -4.158 1.00 89.94 70 ASN A CA 1
ATOM 598 C C . ASN A 1 70 ? 10.500 20.717 -3.917 1.00 89.94 70 ASN A C 1
ATOM 600 O O . ASN A 1 70 ? 9.843 19.676 -3.944 1.00 89.94 70 ASN A O 1
ATOM 604 N N . GLN A 1 71 ? 11.796 20.739 -3.614 1.00 85.50 71 GLN A N 1
ATOM 605 C CA . GLN A 1 71 ? 12.587 19.521 -3.457 1.00 85.50 71 GLN A CA 1
ATOM 606 C C . GLN A 1 71 ? 12.102 18.622 -2.309 1.00 85.50 71 GLN A C 1
ATOM 608 O O . GLN A 1 71 ? 12.052 17.405 -2.470 1.00 85.50 71 GLN A O 1
ATOM 613 N N . LYS A 1 72 ? 11.661 19.201 -1.184 1.00 84.12 72 LYS A N 1
ATOM 614 C CA . LYS A 1 72 ? 11.111 18.427 -0.056 1.00 84.12 72 LYS A CA 1
ATOM 615 C C . LYS A 1 72 ? 9.817 17.719 -0.451 1.00 84.12 72 LYS A C 1
ATOM 617 O O . LYS A 1 72 ? 9.598 16.571 -0.081 1.00 84.12 72 LYS A O 1
ATOM 622 N N . LEU A 1 73 ? 8.969 18.390 -1.232 1.00 84.38 73 LEU A N 1
ATOM 623 C CA . LEU A 1 73 ? 7.737 17.787 -1.737 1.00 84.38 73 LEU A CA 1
ATOM 624 C C . LEU A 1 73 ? 8.041 16.691 -2.765 1.00 84.38 73 LEU A C 1
ATOM 626 O O . LEU A 1 73 ? 7.453 15.617 -2.701 1.00 84.38 73 LEU A O 1
ATOM 630 N N . LYS A 1 74 ? 9.003 16.923 -3.663 1.00 85.50 74 LYS A N 1
ATOM 631 C CA . LYS A 1 74 ? 9.455 15.933 -4.649 1.00 85.50 74 LYS A CA 1
ATOM 632 C C . LYS A 1 74 ? 9.959 14.655 -3.978 1.00 85.50 74 LYS A C 1
ATOM 634 O O . LYS A 1 74 ? 9.641 13.556 -4.430 1.00 85.50 74 LYS A O 1
ATOM 639 N N . GLU A 1 75 ? 10.691 14.792 -2.873 1.00 82.25 75 GLU A N 1
ATOM 640 C CA . GLU A 1 75 ? 11.153 13.659 -2.067 1.00 82.25 75 GLU A CA 1
ATOM 641 C C . GLU A 1 75 ? 10.010 12.781 -1.554 1.00 82.25 75 GLU A C 1
ATOM 643 O O . GLU A 1 75 ? 10.113 11.555 -1.606 1.00 82.25 75 GLU A O 1
ATOM 648 N N . ILE A 1 76 ? 8.928 13.407 -1.090 1.00 78.88 76 ILE A N 1
ATOM 649 C CA . ILE A 1 76 ? 7.747 12.724 -0.550 1.00 78.88 76 ILE A CA 1
ATOM 650 C C . ILE A 1 76 ? 6.903 12.108 -1.672 1.00 78.88 76 ILE A C 1
ATOM 652 O O . ILE A 1 76 ? 6.388 11.005 -1.515 1.00 78.88 76 ILE A O 1
ATOM 656 N N . VAL A 1 77 ? 6.760 12.818 -2.793 1.00 86.44 77 VAL A N 1
ATOM 657 C CA . VAL A 1 77 ? 5.803 12.482 -3.854 1.00 86.44 77 VAL A CA 1
ATOM 658 C C . VAL A 1 77 ? 6.333 11.404 -4.792 1.00 86.44 77 VAL A C 1
ATOM 660 O O . VAL A 1 77 ? 5.653 10.409 -4.989 1.00 86.44 77 VAL A O 1
ATOM 663 N N . ASN A 1 78 ? 7.522 11.554 -5.380 1.00 87.50 78 ASN A N 1
ATOM 664 C CA . ASN A 1 78 ? 7.959 10.621 -6.428 1.00 87.50 78 ASN A CA 1
ATOM 665 C C . ASN A 1 78 ? 9.452 10.283 -6.431 1.00 87.50 78 ASN A C 1
ATOM 667 O O . ASN A 1 78 ? 9.837 9.327 -7.100 1.00 87.50 78 ASN A O 1
ATOM 671 N N . ALA A 1 79 ? 10.312 10.981 -5.681 1.00 87.38 79 ALA A N 1
ATOM 672 C CA . ALA A 1 79 ? 11.760 10.778 -5.798 1.00 87.38 79 ALA A CA 1
ATOM 673 C C . ALA A 1 79 ? 12.201 9.338 -5.489 1.00 87.38 79 ALA A C 1
ATOM 675 O O . ALA A 1 79 ? 13.070 8.797 -6.173 1.00 87.38 79 ALA A O 1
ATOM 676 N N . SER A 1 80 ? 11.597 8.704 -4.476 1.00 88.12 80 SER A N 1
ATOM 677 C CA . SER A 1 80 ? 11.890 7.303 -4.143 1.00 88.12 80 SER A CA 1
ATOM 678 C C . SER A 1 80 ? 11.518 6.368 -5.295 1.00 88.12 80 SER A C 1
ATOM 680 O O . SER A 1 80 ? 12.294 5.482 -5.644 1.00 88.12 80 SER A O 1
ATOM 682 N N . HIS A 1 81 ? 10.361 6.607 -5.911 1.00 93.62 81 HIS A N 1
ATOM 683 C CA . HIS A 1 81 ? 9.854 5.814 -7.025 1.00 93.62 81 HIS A CA 1
ATOM 684 C C . HIS A 1 81 ? 10.679 6.005 -8.300 1.00 93.62 81 HIS A C 1
ATOM 686 O O . HIS A 1 81 ? 11.100 5.039 -8.927 1.00 93.62 81 HIS A O 1
ATOM 692 N N . LEU A 1 82 ? 11.020 7.248 -8.640 1.00 92.44 82 LEU A N 1
ATOM 693 C CA . LEU A 1 82 ? 11.882 7.558 -9.782 1.00 92.44 82 LEU A CA 1
ATOM 694 C C . LEU A 1 82 ? 13.286 6.958 -9.613 1.00 92.44 82 LEU A C 1
ATOM 696 O O . LEU A 1 82 ? 13.834 6.374 -10.547 1.00 92.44 82 LEU A O 1
ATOM 700 N N . SER A 1 83 ? 13.860 7.038 -8.407 1.00 92.44 83 SER A N 1
ATOM 701 C CA . SER A 1 83 ? 15.155 6.415 -8.095 1.00 92.44 83 SER A CA 1
ATOM 702 C C . SER A 1 83 ? 15.107 4.891 -8.215 1.00 92.44 83 SER A C 1
ATOM 704 O O . SER A 1 83 ? 16.093 4.277 -8.633 1.00 92.44 83 SER A O 1
ATOM 706 N N . HIS A 1 84 ? 13.968 4.285 -7.873 1.00 95.38 84 HIS A N 1
ATOM 707 C CA . HIS A 1 84 ? 13.713 2.869 -8.088 1.00 95.38 84 HIS A CA 1
ATOM 708 C C . HIS A 1 84 ? 13.633 2.525 -9.582 1.00 95.38 84 HIS A C 1
ATOM 710 O O . HIS A 1 84 ? 14.359 1.638 -10.023 1.00 95.38 84 HIS A O 1
ATOM 716 N N . HIS A 1 85 ? 12.847 3.258 -10.376 1.00 95.38 85 HIS A N 1
ATOM 717 C CA . HIS A 1 85 ? 12.777 3.071 -11.830 1.00 95.38 85 HIS A CA 1
ATOM 718 C C . HIS A 1 85 ? 14.146 3.182 -12.512 1.00 95.38 85 HIS A C 1
ATOM 720 O O . HIS A 1 85 ? 14.436 2.407 -13.419 1.00 95.38 85 HIS A O 1
ATOM 726 N N . ALA A 1 86 ? 15.001 4.097 -12.049 1.00 95.44 86 ALA A N 1
ATOM 727 C CA . ALA A 1 86 ? 16.358 4.263 -12.565 1.00 95.44 86 ALA A CA 1
ATOM 728 C C . ALA A 1 86 ? 17.312 3.114 -12.177 1.00 95.44 86 ALA A C 1
ATOM 730 O O . ALA A 1 86 ? 18.310 2.883 -12.853 1.00 95.44 86 ALA A O 1
ATOM 731 N N . ALA A 1 87 ? 17.039 2.398 -11.082 1.00 95.38 87 ALA A N 1
ATOM 732 C CA . ALA A 1 87 ? 17.869 1.297 -10.595 1.00 95.38 87 ALA A CA 1
ATOM 733 C C . ALA A 1 87 ? 16.998 0.157 -10.023 1.00 95.38 87 ALA A C 1
ATOM 735 O O . ALA A 1 87 ? 17.032 -0.104 -8.814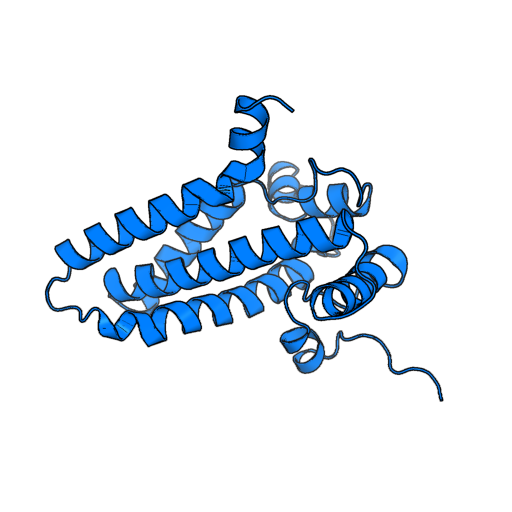 1.00 95.38 87 ALA A O 1
ATOM 736 N N . PRO A 1 88 ? 16.239 -0.559 -10.878 1.00 94.31 88 PRO A N 1
ATOM 737 C CA . PRO A 1 88 ? 15.179 -1.474 -10.444 1.00 94.31 88 PRO A CA 1
ATOM 738 C C . PRO A 1 88 ? 15.701 -2.720 -9.721 1.00 94.31 88 PRO A C 1
ATOM 740 O O . PRO A 1 88 ? 14.948 -3.405 -9.041 1.00 94.31 88 PRO A O 1
ATOM 743 N N . ARG A 1 89 ? 17.003 -3.016 -9.820 1.00 93.62 89 ARG A N 1
ATOM 744 C CA . ARG A 1 89 ? 17.638 -4.150 -9.131 1.00 93.62 89 ARG A CA 1
ATOM 745 C C . ARG A 1 89 ? 18.405 -3.765 -7.864 1.00 93.62 89 ARG A C 1
ATOM 747 O O . ARG A 1 89 ? 18.963 -4.656 -7.232 1.00 93.62 89 ARG A O 1
ATOM 754 N N . ASP A 1 90 ? 18.453 -2.484 -7.476 1.00 94.69 90 ASP A N 1
ATOM 755 C CA . ASP A 1 90 ? 19.096 -2.084 -6.216 1.00 94.69 90 ASP A CA 1
ATOM 756 C C . ASP A 1 90 ? 18.153 -2.372 -5.031 1.00 94.69 90 ASP A C 1
ATOM 758 O O . ASP A 1 90 ? 17.163 -1.657 -4.843 1.00 94.69 90 ASP A O 1
ATOM 762 N N . PRO A 1 91 ? 18.458 -3.362 -4.169 1.00 91.25 91 PRO A N 1
ATOM 763 C CA . PRO A 1 91 ? 17.580 -3.758 -3.071 1.00 91.25 91 PRO A CA 1
ATOM 764 C C . PRO A 1 91 ? 17.385 -2.665 -2.010 1.00 91.25 91 PRO A C 1
ATOM 766 O O . PRO A 1 91 ? 16.511 -2.804 -1.156 1.00 91.25 91 PRO A O 1
ATOM 769 N N . ARG A 1 92 ? 18.197 -1.599 -2.015 1.00 91.00 92 ARG A N 1
ATOM 770 C CA . ARG A 1 92 ? 18.064 -0.452 -1.099 1.00 91.00 92 ARG A CA 1
ATOM 771 C C . ARG A 1 92 ? 16.990 0.541 -1.542 1.00 91.00 92 ARG A C 1
ATOM 773 O O . ARG A 1 92 ? 16.633 1.411 -0.756 1.00 91.00 92 ARG A O 1
ATOM 780 N N . LYS A 1 93 ? 16.501 0.423 -2.780 1.00 92.69 93 LYS A N 1
ATOM 781 C CA . LYS A 1 93 ? 15.539 1.348 -3.397 1.00 92.69 93 LYS A CA 1
ATOM 782 C C . LYS A 1 93 ? 14.145 0.743 -3.596 1.00 92.69 93 LYS A C 1
ATOM 784 O O . LYS A 1 93 ? 13.268 1.425 -4.102 1.00 92.69 93 LYS A O 1
ATOM 789 N N . LEU A 1 94 ? 13.947 -0.523 -3.218 1.00 93.50 94 LEU A N 1
ATOM 790 C CA . LEU A 1 94 ? 12.693 -1.257 -3.445 1.00 93.50 94 LEU A CA 1
ATOM 791 C C . LEU A 1 94 ? 11.628 -1.018 -2.373 1.00 93.50 94 LEU A C 1
ATOM 793 O O . LEU A 1 94 ? 10.437 -1.094 -2.667 1.00 93.50 94 LEU A O 1
ATOM 797 N N . LEU A 1 95 ? 12.057 -0.801 -1.129 1.00 94.06 95 LEU A N 1
ATOM 798 C CA . LEU A 1 95 ? 11.159 -0.626 0.010 1.00 94.06 95 LEU A CA 1
ATOM 799 C C . LEU A 1 95 ? 10.852 0.851 0.218 1.00 94.06 95 LEU A C 1
ATOM 801 O O . LEU A 1 95 ? 11.716 1.716 0.034 1.00 94.06 95 LEU A O 1
ATOM 805 N N . VAL A 1 96 ? 9.625 1.131 0.636 1.00 90.38 96 VAL A N 1
ATOM 806 C CA . VAL A 1 96 ? 9.181 2.489 0.925 1.00 90.38 96 VAL A CA 1
ATOM 807 C C . VAL A 1 96 ? 9.856 2.961 2.210 1.00 90.38 96 VAL A C 1
ATOM 809 O O . VAL A 1 96 ? 10.030 2.217 3.178 1.00 90.38 96 VAL A O 1
ATOM 812 N N . ARG A 1 97 ? 10.241 4.240 2.258 1.00 89.75 97 ARG A N 1
ATOM 813 C CA . ARG A 1 97 ? 10.740 4.838 3.501 1.00 89.75 97 ARG A CA 1
ATOM 814 C C . ARG A 1 97 ? 9.625 4.813 4.545 1.00 89.75 97 ARG A C 1
ATOM 816 O O . ARG A 1 97 ? 8.587 5.440 4.366 1.00 89.75 97 ARG A O 1
ATOM 823 N N . THR A 1 98 ? 9.860 4.155 5.673 1.00 90.25 98 THR A N 1
ATOM 824 C CA . THR A 1 98 ? 8.848 3.984 6.729 1.00 90.25 98 THR A CA 1
ATOM 825 C C . THR A 1 98 ? 8.300 5.298 7.282 1.00 90.25 98 THR A C 1
ATOM 827 O O . THR A 1 98 ? 7.144 5.341 7.684 1.00 90.25 98 THR A O 1
ATOM 830 N N . SER A 1 99 ? 9.075 6.387 7.260 1.00 89.62 99 SER A N 1
ATOM 831 C CA . SER A 1 99 ? 8.577 7.719 7.627 1.00 89.62 99 SER A CA 1
ATOM 832 C C . SER A 1 99 ? 7.414 8.178 6.742 1.00 89.62 99 SER A C 1
ATOM 834 O O . SER A 1 99 ? 6.478 8.787 7.250 1.00 89.62 99 SER A O 1
ATOM 836 N N . TYR A 1 100 ? 7.428 7.849 5.445 1.00 88.50 100 TYR A N 1
ATOM 837 C CA . TYR A 1 100 ? 6.309 8.133 4.541 1.00 88.50 100 TYR A CA 1
ATOM 838 C C . TYR A 1 100 ? 5.097 7.275 4.893 1.00 88.50 100 TYR A C 1
ATOM 840 O O . TYR A 1 100 ? 3.990 7.797 4.985 1.00 88.50 100 TYR A O 1
ATOM 848 N N . GLY A 1 101 ? 5.318 5.990 5.190 1.00 91.62 101 GLY A N 1
ATOM 849 C CA . GLY A 1 101 ? 4.261 5.106 5.677 1.00 91.62 101 GLY A CA 1
ATOM 850 C C . GLY A 1 101 ? 3.599 5.636 6.954 1.00 91.62 101 GLY A C 1
ATOM 851 O O . GLY A 1 101 ? 2.376 5.669 7.030 1.00 91.62 101 GLY A O 1
ATOM 852 N N . LEU A 1 102 ? 4.374 6.128 7.926 1.00 94.69 102 LEU A N 1
ATOM 853 C CA . LEU A 1 102 ? 3.847 6.720 9.164 1.00 94.69 102 LEU A CA 1
ATOM 854 C C . LEU A 1 102 ? 3.065 8.017 8.909 1.00 94.69 102 LEU A C 1
ATOM 856 O O . LEU A 1 102 ? 1.983 8.186 9.467 1.00 94.69 102 LEU A O 1
ATOM 860 N N . ALA A 1 103 ? 3.567 8.905 8.046 1.00 92.44 103 ALA A N 1
ATOM 861 C CA . ALA A 1 103 ? 2.875 10.147 7.695 1.00 92.44 103 ALA A CA 1
ATOM 862 C C . ALA A 1 103 ? 1.518 9.874 7.022 1.00 92.44 103 ALA A C 1
ATOM 864 O O . ALA A 1 103 ? 0.497 10.420 7.439 1.00 92.44 103 ALA A O 1
ATOM 865 N N . VAL A 1 104 ? 1.493 8.970 6.034 1.00 93.00 104 VAL A N 1
ATOM 866 C CA . VAL A 1 104 ? 0.252 8.532 5.376 1.00 93.00 104 VAL A CA 1
ATOM 867 C C . VAL A 1 104 ? -0.679 7.847 6.379 1.00 93.00 104 VAL A C 1
ATOM 869 O O . VAL A 1 104 ? -1.880 8.091 6.353 1.00 93.00 104 VAL A O 1
ATOM 872 N N . SER A 1 105 ? -0.143 7.053 7.310 1.00 96.75 105 SER A N 1
ATOM 873 C CA . SER A 1 105 ? -0.946 6.394 8.349 1.00 96.75 105 SER A CA 1
ATOM 874 C C . SER A 1 105 ? -1.637 7.388 9.279 1.00 96.75 105 SER A C 1
ATOM 876 O O . SER A 1 105 ? -2.798 7.183 9.609 1.00 96.75 105 SER A O 1
ATOM 878 N N . GLY A 1 106 ? -0.962 8.472 9.676 1.00 97.69 106 GLY A N 1
ATOM 879 C CA . GLY A 1 106 ? -1.567 9.526 10.495 1.00 97.69 106 GLY A CA 1
ATOM 880 C C . GLY A 1 106 ? -2.715 10.238 9.775 1.00 97.69 106 GLY A C 1
ATOM 881 O O . GLY A 1 106 ? -3.782 10.431 10.355 1.00 97.69 106 GLY A O 1
ATOM 882 N N . LEU A 1 107 ? -2.528 10.556 8.489 1.00 97.19 107 LEU A N 1
ATOM 883 C CA . LEU A 1 107 ? -3.586 11.134 7.658 1.00 97.19 107 LEU A CA 1
ATOM 884 C C . LEU A 1 107 ? -4.776 10.173 7.511 1.00 97.19 107 LEU A C 1
ATOM 886 O O . LEU A 1 107 ? -5.918 10.572 7.722 1.00 97.19 107 LEU A O 1
ATOM 890 N N . LEU A 1 108 ? -4.514 8.905 7.181 1.00 98.06 108 LEU A N 1
ATOM 891 C CA . LEU A 1 108 ? -5.561 7.894 7.039 1.00 98.06 108 LEU A CA 1
ATOM 892 C C . LEU A 1 108 ? -6.297 7.653 8.355 1.00 98.06 108 LEU A C 1
ATOM 894 O O . LEU A 1 108 ? -7.515 7.547 8.334 1.00 98.06 108 LEU A O 1
ATOM 898 N N . PHE A 1 109 ? -5.594 7.626 9.490 1.00 98.50 109 PHE A N 1
ATOM 899 C CA . PHE A 1 109 ? -6.222 7.519 10.805 1.00 98.50 109 PHE A CA 1
ATOM 900 C C . PHE A 1 109 ? -7.218 8.659 11.030 1.00 98.50 109 PHE A C 1
ATOM 902 O O . PHE A 1 109 ? -8.364 8.398 11.379 1.00 98.50 109 PHE A O 1
ATOM 909 N N . ALA A 1 110 ? -6.814 9.911 10.787 1.00 98.44 110 ALA A N 1
ATOM 910 C CA . ALA A 1 110 ? -7.695 11.064 10.964 1.00 98.44 110 ALA A CA 1
ATOM 911 C C . ALA A 1 110 ? -8.941 10.976 10.066 1.00 98.44 110 ALA A C 1
ATOM 913 O O . ALA A 1 110 ? -10.058 11.156 10.546 1.00 98.44 110 ALA A O 1
ATOM 914 N N . LEU A 1 111 ? -8.765 10.644 8.783 1.00 98.44 111 LEU A N 1
ATOM 915 C CA . LEU A 1 111 ? -9.873 10.516 7.830 1.00 98.44 111 LEU A CA 1
ATOM 916 C C . LEU A 1 111 ? -10.828 9.371 8.194 1.00 98.44 111 LEU A C 1
ATOM 918 O O . LEU A 1 111 ? -12.044 9.549 8.173 1.00 98.44 111 LEU A O 1
ATOM 922 N N . LEU A 1 112 ? -10.287 8.207 8.554 1.00 98.50 112 LEU A N 1
ATOM 923 C CA . LEU A 1 112 ? -11.068 7.041 8.972 1.00 98.50 112 LEU A CA 1
ATOM 924 C C . LEU A 1 112 ? -11.805 7.295 10.291 1.00 98.50 112 LEU A C 1
ATOM 926 O O . LEU A 1 112 ? -12.945 6.859 10.444 1.00 98.50 112 LEU A O 1
ATOM 930 N N . TYR A 1 113 ? -11.192 8.032 11.219 1.00 98.38 113 TYR A N 1
ATOM 931 C CA . TYR A 1 113 ? -11.831 8.412 12.473 1.00 98.38 113 TYR A CA 1
ATOM 932 C C . TYR A 1 113 ? -12.977 9.392 12.247 1.00 98.38 113 TYR A C 1
ATOM 934 O O . TYR A 1 113 ? -14.065 9.171 12.767 1.00 98.38 113 TYR A O 1
ATOM 942 N N . ILE A 1 114 ? -12.781 10.414 11.409 1.00 98.50 114 ILE A N 1
ATOM 943 C CA . ILE A 1 114 ? -13.859 11.333 11.013 1.00 98.50 114 ILE A CA 1
ATOM 944 C C . ILE A 1 114 ? -15.018 10.563 10.366 1.00 98.50 114 ILE A C 1
ATOM 946 O O . ILE A 1 114 ? -16.176 10.846 10.656 1.00 98.50 114 ILE A O 1
ATOM 950 N N . ALA A 1 115 ? -14.719 9.576 9.517 1.00 97.88 115 ALA A N 1
ATOM 951 C CA . ALA A 1 115 ? -15.738 8.794 8.824 1.00 97.88 115 ALA A CA 1
ATOM 952 C C . ALA A 1 115 ? -16.484 7.801 9.732 1.00 97.88 115 ALA A C 1
ATOM 954 O O . ALA A 1 115 ? -17.667 7.552 9.519 1.00 97.88 115 ALA A O 1
ATOM 955 N N . SER A 1 116 ? -15.801 7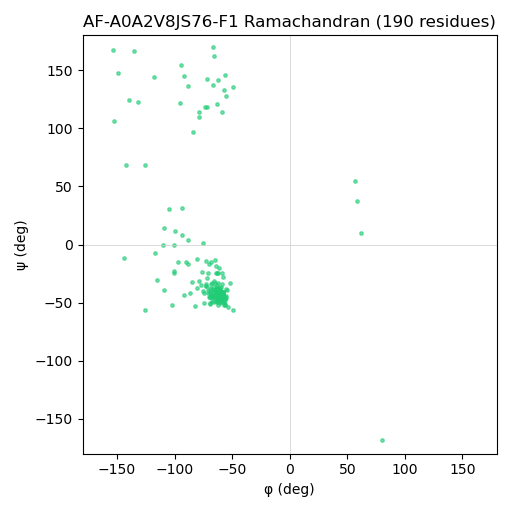.200 10.709 1.00 96.94 116 SER A N 1
ATOM 956 C CA . SER A 1 116 ? -16.364 6.121 11.535 1.00 96.94 116 SER A CA 1
ATOM 957 C C . SER A 1 116 ? -16.848 6.567 12.915 1.00 96.94 116 SER A C 1
ATOM 959 O O . SER A 1 116 ? -17.670 5.878 13.512 1.00 96.94 116 SER A O 1
ATOM 961 N N . GLY A 1 117 ? -16.307 7.661 13.457 1.00 97.56 117 GLY A N 1
ATOM 962 C CA . GLY A 1 117 ? -16.524 8.089 14.841 1.00 97.56 117 GLY A CA 1
ATOM 963 C C . GLY A 1 117 ? -16.022 7.099 15.902 1.00 97.56 117 GLY A C 1
ATOM 964 O O . GLY A 1 117 ? -16.339 7.265 17.075 1.00 97.56 117 GLY A O 1
ATOM 965 N N . SER A 1 118 ? -15.270 6.063 15.510 1.00 98.12 118 SER A N 1
ATOM 966 C CA . SER A 1 118 ? -14.818 4.974 16.384 1.00 98.12 118 SER A CA 1
ATOM 967 C C . SER A 1 118 ? -13.327 4.730 16.184 1.00 98.12 118 SER A C 1
ATOM 969 O O . SER A 1 118 ? -12.860 4.424 15.081 1.00 98.12 118 SER A O 1
ATOM 971 N N . VAL A 1 119 ? -12.568 4.829 17.273 1.00 98.19 119 VAL A N 1
ATOM 972 C CA . VAL A 1 119 ? -11.147 4.480 17.328 1.00 98.19 119 VAL A CA 1
ATOM 973 C C . VAL A 1 119 ? -10.976 3.002 16.989 1.00 98.19 119 VAL A C 1
ATOM 975 O O . VAL A 1 119 ? -10.082 2.654 16.220 1.00 98.19 119 VAL A O 1
ATOM 978 N N . TYR A 1 120 ? -11.849 2.131 17.502 1.00 98.31 120 TYR A N 1
ATOM 979 C CA . TYR A 1 120 ? -11.786 0.695 17.235 1.00 98.31 120 TYR A CA 1
ATOM 980 C C . TYR A 1 120 ? -11.931 0.370 15.746 1.00 98.31 120 TYR A C 1
ATOM 982 O O . TYR A 1 120 ? -11.089 -0.319 15.164 1.00 98.31 120 TYR A O 1
ATOM 990 N N . SER A 1 121 ? -12.965 0.920 15.108 1.00 98.38 121 SER A N 1
ATOM 991 C CA . SER A 1 121 ? -13.224 0.711 13.681 1.00 98.38 121 SER A CA 1
ATOM 992 C C . SER A 1 121 ? -12.095 1.285 12.825 1.00 98.38 121 SER A C 1
ATOM 994 O O . SER A 1 121 ? -11.612 0.625 11.903 1.00 98.38 121 SER A O 1
ATOM 996 N N . THR A 1 122 ? -11.613 2.477 13.188 1.00 98.56 122 THR A N 1
ATOM 997 C CA . THR A 1 122 ? -10.474 3.145 12.545 1.00 98.56 122 THR A CA 1
ATOM 998 C C . THR A 1 122 ? -9.221 2.280 12.572 1.00 98.56 122 THR A C 1
ATOM 1000 O O . THR A 1 122 ? -8.610 2.038 11.531 1.00 98.56 122 THR A O 1
ATOM 1003 N N . VAL A 1 123 ? -8.840 1.782 13.751 1.00 98.44 123 VAL A N 1
ATOM 1004 C CA . VAL A 1 123 ? -7.638 0.961 13.912 1.00 98.44 123 VAL A CA 1
ATOM 1005 C C . VAL A 1 123 ? -7.795 -0.391 13.216 1.00 98.44 123 VAL A C 1
ATOM 1007 O O . VAL A 1 123 ? -6.841 -0.853 12.595 1.00 98.44 123 VAL A O 1
ATOM 1010 N N . GLY A 1 124 ? -8.980 -1.010 13.253 1.00 98.56 124 GLY A N 1
ATOM 1011 C CA . GLY A 1 124 ? -9.248 -2.264 12.543 1.00 98.56 124 GLY A CA 1
ATOM 1012 C C . GLY A 1 124 ? -9.035 -2.145 11.030 1.00 98.56 124 GLY A C 1
ATOM 1013 O O . GLY A 1 124 ? -8.353 -2.979 10.431 1.00 98.56 124 GLY A O 1
ATOM 1014 N N . VAL A 1 125 ? -9.550 -1.073 10.418 1.00 98.81 125 VAL A N 1
ATOM 1015 C CA . VAL A 1 125 ? -9.332 -0.783 8.991 1.00 98.81 125 VAL A CA 1
ATOM 1016 C C . VAL A 1 125 ? -7.870 -0.432 8.721 1.00 98.81 125 VAL A C 1
ATOM 1018 O O . VAL A 1 125 ? -7.273 -0.962 7.784 1.00 98.81 125 VAL A O 1
ATOM 1021 N N . LEU A 1 126 ? -7.248 0.404 9.557 1.00 98.62 126 LEU A N 1
ATOM 1022 C CA . LEU A 1 126 ? -5.846 0.791 9.393 1.00 98.62 126 LEU A CA 1
ATOM 1023 C C . LEU A 1 126 ? -4.892 -0.413 9.497 1.00 98.62 126 LEU A C 1
ATOM 1025 O O . LEU A 1 126 ? -3.941 -0.508 8.723 1.00 98.62 126 LEU A O 1
ATOM 1029 N N . ALA A 1 127 ? -5.179 -1.374 10.378 1.00 98.62 127 ALA A N 1
ATOM 1030 C CA . ALA A 1 127 ? -4.442 -2.631 10.470 1.00 98.62 127 ALA A CA 1
ATOM 1031 C C . ALA A 1 127 ? -4.545 -3.449 9.170 1.00 98.62 127 ALA A C 1
ATOM 1033 O O . ALA A 1 127 ? -3.543 -3.988 8.698 1.00 98.62 127 ALA A O 1
ATOM 1034 N N . GLY A 1 128 ? -5.728 -3.487 8.548 1.00 98.75 128 GLY A N 1
ATOM 1035 C CA . GLY A 1 128 ? -5.920 -4.069 7.219 1.00 98.75 128 GLY A CA 1
ATOM 1036 C C . GLY A 1 128 ? -5.121 -3.357 6.128 1.00 98.75 128 GLY A C 1
ATOM 1037 O O . GLY A 1 128 ? -4.475 -4.013 5.308 1.00 98.75 128 GLY A O 1
ATOM 1038 N N . ILE A 1 129 ? -5.096 -2.020 6.155 1.00 98.81 129 ILE A N 1
ATOM 1039 C CA . ILE A 1 129 ? -4.298 -1.209 5.226 1.00 98.81 129 ILE A CA 1
ATOM 1040 C C . ILE A 1 129 ? -2.808 -1.536 5.373 1.00 98.81 129 ILE A C 1
ATOM 1042 O O . ILE A 1 129 ? -2.124 -1.753 4.374 1.00 98.81 129 ILE A O 1
ATOM 1046 N N . TRP A 1 130 ? -2.300 -1.628 6.604 1.00 98.75 130 TRP A N 1
ATOM 1047 C CA . TRP A 1 130 ? -0.912 -2.014 6.864 1.00 98.75 130 TRP A CA 1
ATOM 1048 C C . TRP A 1 130 ? -0.598 -3.441 6.425 1.00 98.75 130 TRP A C 1
ATOM 1050 O O . TRP A 1 130 ? 0.460 -3.672 5.844 1.00 98.75 130 TRP A O 1
ATOM 1060 N N . GLY A 1 131 ? -1.513 -4.389 6.638 1.00 98.62 131 GLY A N 1
ATOM 1061 C CA . GLY A 1 131 ? -1.372 -5.751 6.121 1.00 98.62 131 GLY A CA 1
ATOM 1062 C C . GLY A 1 131 ? -1.232 -5.773 4.596 1.00 98.62 131 GLY A C 1
ATOM 1063 O O . GLY A 1 131 ? -0.312 -6.398 4.065 1.00 98.62 131 GLY A O 1
ATOM 1064 N N . GLY A 1 132 ? -2.087 -5.022 3.895 1.00 98.44 132 GLY A N 1
ATOM 1065 C CA . GLY A 1 132 ? -1.990 -4.831 2.449 1.00 98.44 132 GLY A CA 1
ATOM 1066 C C . GLY A 1 132 ? -0.668 -4.183 2.024 1.00 98.44 132 GLY A C 1
ATOM 1067 O O . GLY A 1 132 ? 0.003 -4.690 1.126 1.00 98.44 132 GLY A O 1
ATOM 1068 N N . PHE A 1 133 ? -0.244 -3.120 2.710 1.00 98.31 133 PHE A N 1
ATOM 1069 C CA . PHE A 1 133 ? 1.021 -2.428 2.451 1.00 98.31 133 PHE A CA 1
ATOM 1070 C C . PHE A 1 133 ? 2.241 -3.344 2.595 1.00 98.31 133 PHE A C 1
ATOM 1072 O O . PHE A 1 133 ? 3.110 -3.358 1.725 1.00 98.31 133 PHE A O 1
ATOM 1079 N N . LEU A 1 134 ? 2.305 -4.156 3.651 1.00 98.44 134 LEU A N 1
ATOM 1080 C CA . LEU A 1 134 ? 3.409 -5.100 3.849 1.00 98.44 134 LEU A CA 1
ATOM 1081 C C . LEU A 1 134 ? 3.390 -6.233 2.818 1.00 98.44 134 LEU A C 1
ATOM 1083 O O . LEU A 1 134 ? 4.451 -6.694 2.382 1.00 98.44 134 LEU A O 1
ATOM 1087 N N . TYR A 1 135 ? 2.201 -6.668 2.391 1.00 98.19 135 TYR A N 1
ATOM 1088 C CA . TYR A 1 135 ? 2.069 -7.592 1.268 1.00 98.19 135 TYR A CA 1
ATOM 1089 C C . TYR A 1 135 ? 2.602 -6.964 -0.026 1.00 98.19 135 TYR A C 1
ATOM 1091 O O . TYR A 1 135 ? 3.406 -7.592 -0.716 1.00 98.19 135 TYR A O 1
ATOM 1099 N N . TYR A 1 136 ? 2.249 -5.708 -0.307 1.00 98.06 136 TYR A N 1
ATOM 1100 C CA . TYR A 1 136 ? 2.811 -4.936 -1.413 1.00 98.06 136 TYR A CA 1
ATOM 1101 C C . TYR A 1 136 ? 4.336 -4.849 -1.345 1.00 98.06 136 TYR A C 1
ATOM 1103 O O . TYR A 1 136 ? 4.991 -5.219 -2.317 1.00 98.06 136 TYR A O 1
ATOM 1111 N N . GLU A 1 137 ? 4.919 -4.446 -0.211 1.00 97.12 137 GLU A N 1
ATOM 1112 C CA . GLU A 1 137 ? 6.378 -4.362 -0.070 1.00 97.12 137 GLU A CA 1
ATOM 1113 C C . GLU A 1 137 ? 7.040 -5.720 -0.337 1.00 97.12 137 GLU A C 1
ATOM 1115 O O . GLU A 1 137 ? 8.053 -5.796 -1.032 1.00 97.12 137 GLU A O 1
ATOM 1120 N N . SER A 1 138 ? 6.436 -6.805 0.154 1.00 96.62 138 SER A N 1
ATOM 1121 C CA . SER A 1 138 ? 6.920 -8.173 -0.059 1.00 96.62 138 SER A CA 1
ATOM 1122 C C . SER A 1 138 ? 6.878 -8.584 -1.527 1.00 96.62 138 SER A C 1
ATOM 1124 O O . SER A 1 138 ? 7.863 -9.110 -2.053 1.00 96.62 138 SER A O 1
ATOM 1126 N N . VAL A 1 139 ? 5.741 -8.362 -2.193 1.00 96.94 139 VAL A N 1
ATOM 1127 C CA . VAL A 1 139 ? 5.560 -8.674 -3.613 1.00 96.94 139 VAL A CA 1
ATOM 1128 C C . VAL A 1 139 ? 6.527 -7.839 -4.435 1.00 96.94 139 VAL A C 1
ATOM 1130 O O . VAL A 1 139 ? 7.310 -8.420 -5.178 1.00 96.94 139 VAL A O 1
ATOM 1133 N N . HIS A 1 140 ? 6.547 -6.517 -4.245 1.00 97.06 140 HIS A N 1
ATOM 1134 C CA . HIS A 1 140 ? 7.413 -5.581 -4.959 1.00 97.06 140 HIS A CA 1
ATOM 1135 C C . HIS A 1 140 ? 8.897 -5.965 -4.837 1.00 97.06 140 HIS A C 1
ATOM 1137 O O . HIS A 1 140 ? 9.622 -6.069 -5.829 1.00 97.06 140 HIS A O 1
ATOM 1143 N N . TYR A 1 141 ? 9.341 -6.288 -3.622 1.00 96.00 141 TYR A N 1
ATOM 1144 C CA . TYR A 1 141 ? 10.709 -6.730 -3.372 1.00 96.00 141 TYR A CA 1
ATOM 1145 C C . TYR A 1 141 ? 11.047 -8.026 -4.125 1.00 96.00 141 TYR A C 1
ATOM 1147 O O . TYR A 1 141 ? 12.090 -8.138 -4.779 1.00 96.00 141 TYR A O 1
ATOM 1155 N N . ARG A 1 142 ? 10.148 -9.016 -4.071 1.00 95.50 142 ARG A N 1
ATOM 1156 C CA . ARG A 1 142 ? 10.348 -10.319 -4.717 1.00 95.50 142 ARG A CA 1
ATOM 1157 C C . ARG A 1 142 ? 10.263 -10.238 -6.235 1.00 95.50 142 ARG A C 1
ATOM 1159 O O . ARG A 1 142 ? 11.091 -10.866 -6.896 1.00 95.50 142 ARG A O 1
ATOM 1166 N N . VAL A 1 143 ? 9.317 -9.480 -6.796 1.00 95.62 143 VAL A N 1
ATOM 1167 C CA . VAL A 1 143 ? 9.169 -9.367 -8.254 1.00 95.62 143 VAL A CA 1
ATOM 1168 C C . VAL A 1 143 ? 10.392 -8.744 -8.898 1.00 95.62 143 VAL A C 1
ATOM 1170 O O . VAL A 1 143 ? 10.623 -9.060 -10.052 1.00 95.62 143 VAL A O 1
ATOM 1173 N N . HIS A 1 144 ? 11.201 -7.940 -8.201 1.00 95.81 144 HIS A N 1
ATOM 1174 C CA . HIS A 1 144 ? 12.454 -7.400 -8.747 1.00 95.81 144 HIS A CA 1
ATOM 1175 C C . HIS A 1 144 ? 13.656 -8.325 -8.555 1.00 95.81 144 HIS A C 1
ATOM 1177 O O . HIS A 1 144 ? 14.451 -8.508 -9.482 1.00 95.81 144 HIS A O 1
ATOM 1183 N N . LEU A 1 145 ? 13.781 -8.950 -7.381 1.00 94.25 145 LEU A N 1
ATOM 1184 C CA . LEU A 1 145 ? 15.001 -9.672 -6.997 1.00 94.25 145 LEU A CA 1
ATOM 1185 C C . LEU A 1 145 ? 14.967 -11.180 -7.236 1.00 94.25 145 LEU A C 1
ATOM 1187 O O . LEU A 1 145 ? 16.016 -11.816 -7.219 1.00 94.25 145 LEU A O 1
ATOM 1191 N N . THR A 1 146 ? 13.792 -11.760 -7.463 1.00 88.75 146 THR A N 1
ATOM 1192 C CA . THR A 1 146 ? 13.647 -13.201 -7.699 1.00 88.75 146 THR A CA 1
ATOM 1193 C C . THR A 1 146 ? 13.089 -13.468 -9.088 1.00 88.75 146 THR A C 1
ATOM 1195 O O . THR A 1 146 ? 12.261 -12.710 -9.596 1.00 88.75 146 THR A O 1
ATOM 1198 N N . SER A 1 147 ? 13.543 -14.547 -9.721 1.00 83.00 147 SER A N 1
ATOM 1199 C CA . SER A 1 147 ? 12.889 -15.111 -10.897 1.00 83.00 147 SER A CA 1
ATOM 1200 C C . SER A 1 147 ? 11.828 -16.111 -10.442 1.00 83.00 147 SER A C 1
ATOM 1202 O O . SER A 1 147 ? 12.039 -16.916 -9.539 1.00 83.00 147 SER A O 1
ATOM 1204 N N . SER A 1 148 ? 10.658 -16.047 -11.065 1.00 84.31 148 SER A N 1
ATOM 1205 C CA . SER A 1 148 ? 9.591 -17.023 -10.885 1.00 84.31 148 SER A CA 1
ATOM 1206 C C . SER A 1 148 ? 8.986 -17.281 -12.254 1.00 84.31 148 SER A C 1
ATOM 1208 O O . SER A 1 148 ? 8.616 -16.333 -12.948 1.00 84.31 148 SER A O 1
ATOM 1210 N N . ALA A 1 149 ? 8.967 -18.548 -12.665 1.00 80.00 149 ALA A N 1
ATOM 1211 C CA . ALA A 1 149 ? 8.511 -18.957 -13.991 1.00 80.00 149 ALA A CA 1
ATOM 1212 C C . ALA A 1 149 ? 6.996 -19.220 -14.052 1.00 80.00 149 ALA A C 1
ATOM 1214 O O . ALA A 1 149 ? 6.423 -19.251 -15.136 1.00 80.00 149 ALA A O 1
ATOM 1215 N N . SER A 1 150 ? 6.335 -19.400 -12.905 1.00 85.12 150 SER A N 1
ATOM 1216 C CA . SER A 1 150 ? 4.918 -19.758 -12.828 1.00 85.12 150 SER A CA 1
ATOM 1217 C C . SER A 1 150 ? 4.270 -19.277 -11.524 1.00 85.12 150 SER A C 1
ATOM 1219 O O . SER A 1 150 ? 4.941 -18.851 -10.582 1.00 85.12 150 SER A O 1
ATOM 1221 N N . GLY A 1 151 ? 2.938 -19.318 -11.478 1.00 92.50 151 GL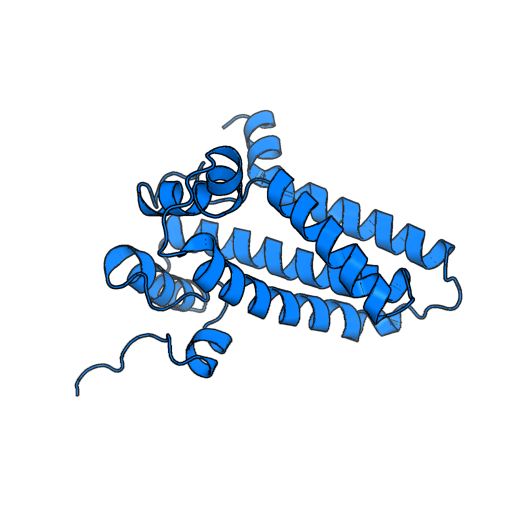Y A N 1
ATOM 1222 C CA . GLY A 1 151 ? 2.148 -18.936 -10.307 1.00 92.50 151 GLY A CA 1
ATOM 1223 C C . GLY A 1 151 ? 1.948 -17.425 -10.142 1.00 92.50 151 GLY A C 1
ATOM 1224 O O . GLY A 1 151 ? 2.213 -16.625 -11.043 1.00 92.50 151 GLY A O 1
ATOM 1225 N N . LEU A 1 152 ? 1.452 -17.035 -8.963 1.00 92.62 152 LEU A N 1
ATOM 1226 C CA . LEU A 1 152 ? 1.024 -15.661 -8.678 1.00 92.62 152 LEU A CA 1
ATOM 1227 C C . LEU A 1 152 ? 2.160 -14.636 -8.827 1.00 92.62 152 LEU A C 1
ATOM 1229 O O . LEU A 1 152 ? 1.959 -13.581 -9.426 1.00 92.62 152 LEU A O 1
ATOM 1233 N N . LEU A 1 153 ? 3.365 -14.961 -8.349 1.00 93.69 153 LEU A N 1
ATOM 1234 C CA . LEU A 1 153 ? 4.504 -14.043 -8.423 1.00 93.69 153 LEU A CA 1
ATOM 1235 C C . LEU A 1 153 ? 4.952 -13.799 -9.871 1.00 93.69 153 LEU A C 1
ATOM 1237 O O . LEU A 1 153 ? 5.260 -12.665 -10.226 1.00 93.69 153 LEU A O 1
ATOM 1241 N N . ALA A 1 154 ? 4.954 -14.831 -10.722 1.00 93.25 154 ALA A N 1
ATOM 1242 C CA . ALA A 1 154 ? 5.251 -14.682 -12.147 1.00 93.25 154 ALA A CA 1
ATOM 1243 C C . ALA A 1 154 ? 4.210 -13.790 -12.847 1.00 93.25 154 ALA A C 1
ATOM 1245 O O . ALA A 1 154 ? 4.556 -12.934 -13.665 1.00 93.25 154 ALA A O 1
ATOM 1246 N N . TRP A 1 155 ? 2.933 -13.937 -12.479 1.00 93.44 155 TRP A N 1
ATOM 1247 C CA . TRP A 1 155 ? 1.845 -13.105 -12.992 1.00 93.44 155 TRP A CA 1
ATOM 1248 C C . TRP A 1 155 ? 1.966 -11.633 -12.560 1.00 93.44 155 TRP A C 1
ATOM 1250 O O . TRP A 1 155 ? 1.829 -10.746 -13.410 1.00 93.44 155 TRP A O 1
ATOM 1260 N N . GLN A 1 156 ? 2.279 -11.364 -11.287 1.00 95.44 156 GLN A N 1
ATOM 1261 C CA . GLN A 1 156 ? 2.557 -10.014 -10.769 1.00 95.44 156 GLN A CA 1
ATOM 1262 C C . GLN A 1 156 ? 3.786 -9.413 -11.465 1.00 95.44 156 GLN A C 1
ATOM 1264 O O . GLN A 1 156 ? 3.723 -8.321 -12.034 1.00 95.44 156 GLN A O 1
ATOM 1269 N N . ARG A 1 157 ? 4.883 -10.181 -11.528 1.00 95.25 157 ARG A N 1
ATOM 1270 C CA . ARG A 1 157 ? 6.140 -9.770 -12.162 1.00 95.25 157 ARG A CA 1
ATOM 1271 C C . ARG A 1 157 ? 5.948 -9.396 -13.625 1.00 95.25 157 ARG A C 1
ATOM 1273 O O . ARG A 1 157 ? 6.478 -8.373 -14.035 1.00 95.25 157 ARG A O 1
ATOM 1280 N N . ARG A 1 158 ? 5.183 -10.165 -14.409 1.00 94.31 158 ARG A N 1
ATOM 1281 C CA . ARG A 1 158 ? 4.935 -9.860 -15.832 1.00 94.31 158 ARG A CA 1
ATOM 1282 C C . ARG A 1 158 ? 4.341 -8.463 -16.030 1.00 94.31 158 ARG A C 1
ATOM 1284 O O . ARG A 1 158 ? 4.815 -7.726 -16.888 1.00 94.31 158 ARG A O 1
ATOM 1291 N N . ALA A 1 159 ? 3.314 -8.106 -15.260 1.00 95.31 159 ALA A N 1
ATOM 1292 C CA . ALA A 1 159 ? 2.669 -6.798 -15.387 1.00 95.31 159 ALA A CA 1
ATOM 1293 C C . ALA A 1 159 ? 3.587 -5.670 -14.912 1.00 95.31 159 ALA A C 1
ATOM 1295 O O . ALA A 1 159 ? 3.764 -4.678 -15.614 1.00 95.31 159 ALA A O 1
ATOM 1296 N N . HIS A 1 160 ? 4.236 -5.862 -13.767 1.00 96.69 160 HIS A N 1
ATOM 1297 C CA . HIS A 1 160 ? 5.123 -4.854 -13.208 1.00 96.69 160 HIS A CA 1
ATOM 1298 C C . HIS A 1 160 ? 6.395 -4.642 -14.052 1.00 96.69 160 HIS A C 1
ATOM 1300 O O . HIS A 1 160 ? 6.889 -3.529 -14.187 1.00 96.69 160 HIS A O 1
ATOM 1306 N N . PHE A 1 161 ? 6.918 -5.680 -14.706 1.00 95.88 161 PHE A N 1
ATOM 1307 C CA . PHE A 1 161 ? 8.061 -5.533 -15.612 1.00 95.88 161 PHE A CA 1
ATOM 1308 C C . PHE A 1 161 ? 7.669 -4.850 -16.919 1.00 95.88 161 PHE A C 1
ATOM 1310 O O . PHE A 1 161 ? 8.442 -4.045 -17.428 1.00 95.88 161 PHE A O 1
ATOM 1317 N N . TYR A 1 162 ? 6.464 -5.105 -17.433 1.00 96.44 162 TYR A N 1
ATOM 1318 C CA . TYR A 1 162 ? 5.932 -4.320 -18.546 1.00 96.44 162 TYR A CA 1
ATOM 1319 C C . TYR A 1 162 ? 5.857 -2.830 -18.183 1.00 96.44 162 TYR A C 1
ATOM 1321 O O . TYR A 1 162 ? 6.264 -1.982 -18.973 1.00 96.44 162 TYR A O 1
ATOM 1329 N N . HIS A 1 163 ? 5.419 -2.515 -16.961 1.00 97.31 163 HIS A N 1
ATOM 1330 C CA . HIS A 1 163 ? 5.427 -1.150 -16.441 1.00 97.31 163 HIS A CA 1
ATOM 1331 C C . HIS A 1 163 ? 6.837 -0.532 -16.427 1.00 97.31 163 HIS A C 1
ATOM 1333 O O . HIS A 1 163 ? 7.041 0.572 -16.923 1.00 97.31 163 HIS A O 1
ATOM 1339 N N . HIS A 1 164 ? 7.835 -1.249 -15.905 1.00 96.62 164 HIS A N 1
ATOM 1340 C CA . HIS A 1 164 ? 9.206 -0.736 -15.817 1.00 96.62 164 HIS A CA 1
ATOM 1341 C C . HIS A 1 164 ? 9.916 -0.576 -17.162 1.00 96.62 164 HIS A C 1
ATOM 1343 O O . HIS A 1 164 ? 10.673 0.378 -17.332 1.00 96.62 164 HIS A O 1
ATOM 1349 N N . PHE A 1 165 ? 9.730 -1.529 -18.076 1.00 95.81 165 PHE A N 1
ATOM 1350 C CA . PHE A 1 165 ? 10.609 -1.698 -19.238 1.00 95.81 165 PHE A CA 1
ATOM 1351 C C . PHE A 1 165 ? 9.911 -1.501 -20.583 1.00 95.81 165 PHE A C 1
ATOM 1353 O O . PHE A 1 165 ? 10.581 -1.512 -21.611 1.00 95.81 165 PHE A O 1
ATOM 1360 N N . THR A 1 166 ? 8.585 -1.347 -20.606 1.00 96.19 166 THR A N 1
ATOM 1361 C CA . THR A 1 166 ? 7.826 -1.197 -21.855 1.00 96.19 166 THR A CA 1
ATOM 1362 C C . THR A 1 166 ? 6.956 0.050 -21.852 1.00 96.19 166 THR A C 1
ATOM 1364 O O . THR A 1 166 ? 7.082 0.875 -22.751 1.00 96.19 166 THR A O 1
ATOM 1367 N N . ASN A 1 167 ? 6.072 0.212 -20.867 1.00 95.50 167 ASN A N 1
ATOM 1368 C CA . ASN A 1 167 ? 5.204 1.383 -20.777 1.00 95.50 167 ASN A CA 1
ATOM 1369 C C . ASN A 1 167 ? 4.827 1.664 -19.316 1.00 95.50 167 ASN A C 1
ATOM 1371 O O . ASN A 1 167 ? 3.973 0.982 -18.746 1.00 95.50 167 ASN A O 1
ATOM 1375 N N . ASN A 1 168 ? 5.431 2.707 -18.747 1.00 94.12 168 ASN A N 1
ATOM 1376 C CA . ASN A 1 168 ? 5.207 3.145 -17.368 1.00 94.12 168 ASN A CA 1
ATOM 1377 C C . ASN A 1 168 ? 3.873 3.887 -17.157 1.00 94.12 168 ASN A C 1
ATOM 1379 O O . ASN A 1 168 ? 3.563 4.283 -16.038 1.00 94.12 168 ASN A O 1
ATOM 1383 N N . GLU A 1 169 ? 3.053 4.041 -18.198 1.00 95.56 169 GLU A N 1
ATOM 1384 C CA . GLU A 1 169 ? 1.692 4.577 -18.113 1.00 95.56 169 GLU A CA 1
ATOM 1385 C C . GLU A 1 169 ? 0.619 3.476 -17.969 1.00 95.56 169 GLU A C 1
ATOM 1387 O O . GLU A 1 169 ? -0.581 3.749 -18.053 1.00 95.56 169 GLU A O 1
ATOM 1392 N N . ARG A 1 170 ? 1.035 2.218 -17.773 1.00 96.94 170 ARG A N 1
ATOM 1393 C CA . ARG A 1 170 ? 0.165 1.042 -17.606 1.00 96.94 170 ARG A CA 1
ATOM 1394 C C . ARG A 1 170 ? 0.640 0.151 -16.461 1.00 96.94 170 ARG A C 1
ATOM 1396 O O . ARG A 1 170 ? 1.780 0.269 -16.027 1.00 96.94 170 ARG A O 1
ATOM 1403 N N . CYS A 1 171 ? -0.207 -0.782 -16.027 1.00 97.44 171 CYS A N 1
ATOM 1404 C CA . CYS A 1 171 ? 0.096 -1.795 -15.012 1.00 97.44 171 CYS A CA 1
ATOM 1405 C C . CYS A 1 171 ? 0.566 -1.181 -13.684 1.00 97.44 171 CYS A C 1
ATOM 1407 O O . CYS A 1 171 ? 1.649 -1.498 -13.187 1.00 97.44 171 CYS A O 1
ATOM 1409 N N . PHE A 1 172 ? -0.244 -0.279 -13.127 1.00 98.00 172 PHE A N 1
ATOM 1410 C CA . PHE A 1 172 ? 0.065 0.392 -11.863 1.00 98.00 172 PHE A CA 1
ATOM 1411 C C . PHE A 1 172 ? -0.168 -0.519 -10.649 1.00 98.00 172 PHE A C 1
ATOM 1413 O O . PHE A 1 172 ? 0.444 -0.318 -9.603 1.00 98.00 172 PHE A O 1
ATOM 1420 N N . GLY A 1 173 ? -1.021 -1.535 -10.761 1.00 97.75 173 GLY A N 1
ATOM 1421 C CA . GLY A 1 173 ? -1.202 -2.535 -9.718 1.00 97.75 173 GLY A CA 1
ATOM 1422 C C . GLY A 1 173 ? -0.021 -3.506 -9.655 1.00 97.75 173 GLY A C 1
ATOM 1423 O O . GLY A 1 173 ? 0.249 -4.242 -10.607 1.00 97.75 173 GLY A O 1
ATOM 1424 N N . VAL A 1 174 ? 0.676 -3.537 -8.520 1.00 97.56 174 VAL A N 1
ATOM 1425 C CA . VAL A 1 174 ? 1.813 -4.435 -8.263 1.00 97.56 174 VAL A CA 1
ATOM 1426 C C . VAL A 1 174 ? 1.337 -5.730 -7.605 1.00 97.56 174 VAL A C 1
ATOM 1428 O O . VAL A 1 174 ? 1.756 -6.819 -8.001 1.00 97.56 174 VAL A O 1
ATOM 1431 N N . THR A 1 175 ? 0.439 -5.637 -6.623 1.00 97.31 175 THR A N 1
ATOM 1432 C CA . THR A 1 175 ? -0.126 -6.799 -5.917 1.00 97.31 175 THR A CA 1
ATOM 1433 C C . THR A 1 175 ? -1.250 -7.467 -6.699 1.00 97.31 175 THR A C 1
ATOM 1435 O O . THR A 1 175 ? -1.364 -8.694 -6.704 1.00 97.31 175 THR A O 1
ATOM 1438 N N . SER A 1 176 ? -2.074 -6.676 -7.383 1.00 95.06 176 SER A N 1
ATOM 1439 C CA . SER A 1 176 ? -3.241 -7.134 -8.131 1.00 95.06 176 SER A CA 1
ATOM 1440 C C . SER A 1 176 ? -3.497 -6.235 -9.333 1.00 95.06 176 SER A C 1
ATOM 1442 O O . SER A 1 176 ? -3.296 -5.029 -9.271 1.00 95.06 176 SER A O 1
ATOM 1444 N N . ARG A 1 177 ? -4.026 -6.815 -10.414 1.00 94.88 177 ARG A N 1
ATOM 1445 C CA . ARG A 1 177 ? -4.452 -6.084 -11.617 1.00 94.88 177 ARG A CA 1
ATOM 1446 C C . ARG A 1 177 ? -5.898 -5.592 -11.540 1.00 94.88 177 ARG A C 1
ATOM 1448 O O . ARG A 1 177 ? -6.396 -5.088 -12.540 1.00 94.88 177 ARG A O 1
ATOM 1455 N N . LEU A 1 178 ? -6.595 -5.777 -10.416 1.00 97.12 178 LEU A N 1
ATOM 1456 C CA . LEU A 1 178 ? -8.013 -5.420 -10.271 1.00 97.12 178 LEU A CA 1
ATOM 1457 C C . LEU A 1 178 ? -8.287 -3.990 -10.763 1.00 97.12 178 LEU A C 1
ATOM 1459 O O . LEU A 1 178 ? -9.070 -3.787 -11.687 1.00 97.12 178 LEU A O 1
ATOM 1463 N N . TRP A 1 179 ? -7.574 -3.017 -10.199 1.00 98.38 179 TRP A N 1
ATOM 1464 C CA . TRP A 1 179 ? -7.761 -1.605 -10.526 1.00 98.38 179 TRP A CA 1
ATOM 1465 C C . TRP A 1 179 ? -7.240 -1.236 -11.914 1.00 98.38 179 TRP A C 1
ATOM 1467 O O . TRP A 1 179 ? -7.824 -0.376 -12.566 1.00 98.38 179 TRP A O 1
ATOM 1477 N N . ASP A 1 180 ? -6.226 -1.939 -12.427 1.00 98.12 180 ASP A N 1
ATOM 1478 C CA . ASP A 1 180 ? -5.815 -1.773 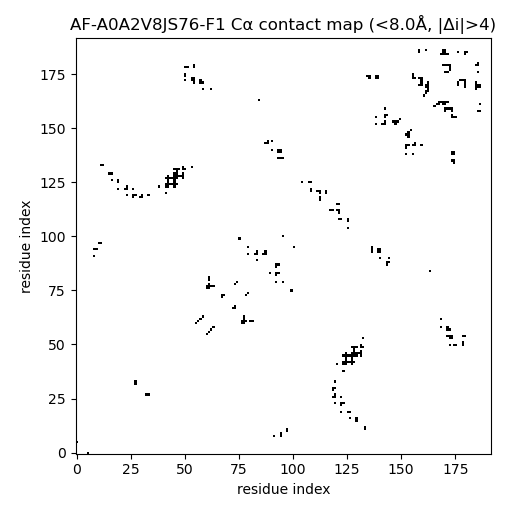-13.822 1.00 98.12 180 ASP A CA 1
ATOM 1479 C C . ASP A 1 180 ? -6.933 -2.144 -14.798 1.00 98.12 180 ASP A C 1
ATOM 1481 O O . ASP A 1 180 ? -7.123 -1.432 -15.775 1.00 98.12 180 ASP A O 1
ATOM 1485 N N . HIS A 1 181 ? -7.710 -3.200 -14.536 1.00 97.00 181 HIS A N 1
ATOM 1486 C CA . HIS A 1 181 ? -8.858 -3.543 -15.385 1.00 97.00 181 HIS A CA 1
ATOM 1487 C C . HIS A 1 181 ? -9.994 -2.5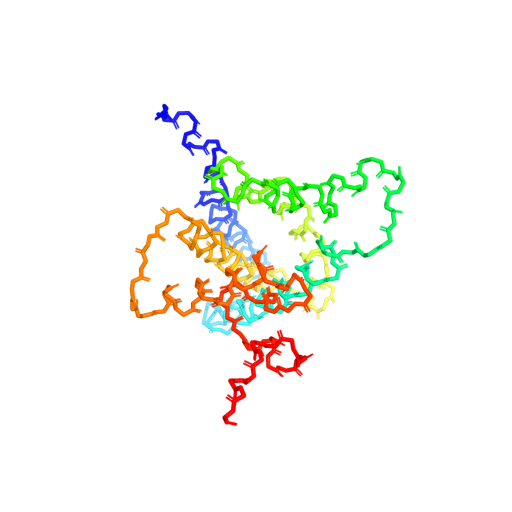28 -15.233 1.00 97.00 181 HIS A C 1
ATOM 1489 O O . HIS A 1 181 ? -10.541 -2.071 -16.236 1.00 97.00 181 HIS A O 1
ATOM 1495 N N . VAL A 1 182 ? -10.318 -2.140 -13.992 1.00 98.06 182 VAL A N 1
ATOM 1496 C CA . VAL A 1 182 ? -11.372 -1.150 -13.699 1.00 98.06 182 VAL A CA 1
ATOM 1497 C C . VAL A 1 182 ? -11.094 0.178 -14.410 1.00 98.06 182 VAL A C 1
ATOM 1499 O O . VAL A 1 182 ? -11.981 0.740 -15.047 1.00 98.06 182 VAL A O 1
ATOM 1502 N N . PHE A 1 183 ? -9.850 0.659 -14.358 1.00 97.88 183 PHE A N 1
ATOM 1503 C CA . PHE A 1 183 ? -9.447 1.949 -14.922 1.00 97.88 183 PHE A CA 1
ATOM 1504 C C . PHE A 1 183 ? -8.772 1.854 -16.297 1.00 97.88 183 PHE A C 1
ATOM 1506 O O . PHE A 1 183 ? -8.229 2.849 -16.782 1.00 97.88 183 PHE A O 1
ATOM 1513 N N . ARG A 1 184 ? -8.832 0.680 -16.938 1.00 97.06 184 ARG A N 1
ATOM 1514 C CA . ARG A 1 184 ? -8.352 0.415 -18.304 1.00 97.06 184 ARG A CA 1
ATOM 1515 C C . ARG A 1 184 ? -6.858 0.697 -18.533 1.00 97.06 184 ARG A C 1
ATOM 1517 O O . ARG A 1 184 ? -6.460 1.168 -19.597 1.00 97.06 184 ARG A O 1
ATOM 1524 N N . THR A 1 185 ? -6.023 0.400 -17.542 1.00 97.25 185 THR A N 1
ATOM 1525 C CA . THR A 1 185 ? -4.555 0.522 -17.591 1.00 97.25 185 THR A CA 1
ATOM 1526 C C . THR A 1 185 ? -3.842 -0.833 -17.613 1.00 97.25 185 THR A C 1
ATOM 1528 O O . THR A 1 185 ? -2.633 -0.890 -17.414 1.00 97.25 185 THR A O 1
ATOM 1531 N N . GLN A 1 186 ? -4.553 -1.934 -17.876 1.00 95.44 186 GLN A N 1
ATOM 1532 C CA .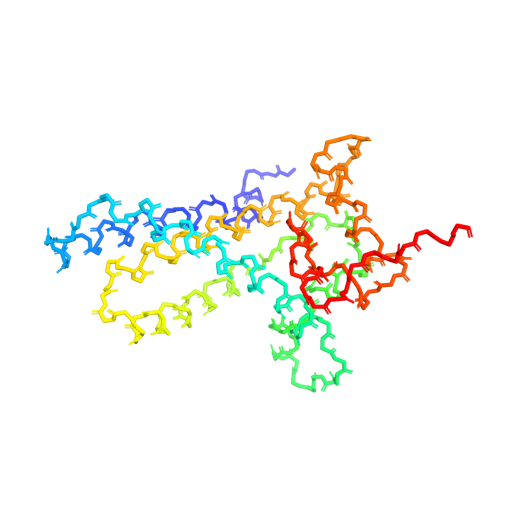 GLN A 1 186 ? -3.977 -3.279 -17.956 1.00 95.44 186 GLN A CA 1
ATOM 1533 C C . GLN A 1 186 ? -3.021 -3.476 -19.151 1.00 95.44 186 GLN A C 1
ATOM 1535 O O . GLN A 1 186 ? -2.929 -2.646 -20.068 1.00 95.44 186 GLN A O 1
ATOM 1540 N N . LEU A 1 187 ? -2.320 -4.620 -19.142 1.00 93.75 187 LEU A N 1
ATOM 1541 C CA . LEU A 1 187 ? -1.523 -5.097 -20.276 1.00 93.75 187 LEU A CA 1
ATOM 1542 C C . LEU A 1 187 ? -2.357 -5.036 -21.569 1.00 93.75 187 LEU A C 1
ATOM 1544 O O . LEU A 1 187 ? -3.515 -5.458 -21.538 1.00 93.75 187 LEU A O 1
ATOM 1548 N N . PRO A 1 188 ? -1.801 -4.542 -22.690 1.00 89.19 188 PRO A N 1
ATOM 1549 C CA . PRO A 1 188 ? -2.480 -4.620 -23.977 1.00 89.19 188 PRO A CA 1
ATOM 1550 C C . PRO A 1 188 ? -2.826 -6.069 -24.319 1.00 89.19 188 PRO A C 1
ATOM 1552 O O . PRO A 1 188 ? -2.063 -6.987 -23.993 1.00 89.19 188 PRO A O 1
ATOM 1555 N N . GLU A 1 189 ? -3.959 -6.272 -24.988 1.00 79.62 189 GLU A N 1
ATOM 1556 C CA . GLU A 1 189 ? -4.239 -7.578 -25.571 1.00 79.62 189 GLU A CA 1
ATOM 1557 C C . GLU A 1 189 ? -3.179 -7.897 -26.633 1.00 79.62 189 GLU A C 1
ATOM 1559 O O . GLU A 1 189 ? -2.743 -6.992 -27.354 1.00 79.62 189 GLU A O 1
ATOM 1564 N N . PRO A 1 190 ? -2.728 -9.159 -26.732 1.00 71.00 190 PRO A N 1
ATOM 1565 C CA . PRO A 1 190 ? -1.909 -9.579 -27.857 1.00 71.00 190 PRO A CA 1
ATOM 1566 C C . PRO A 1 190 ? -2.667 -9.265 -29.147 1.00 71.00 190 PRO A C 1
ATOM 1568 O O . PRO A 1 190 ? -3.827 -9.660 -29.275 1.00 71.00 190 PRO A O 1
ATOM 1571 N N . GLN A 1 191 ? -2.029 -8.563 -30.085 1.00 56.72 191 GLN A N 1
ATOM 1572 C CA . GLN A 1 191 ? -2.549 -8.480 -31.448 1.00 56.72 191 GLN A CA 1
ATOM 1573 C C . GLN A 1 191 ? -2.621 -9.921 -31.971 1.00 56.72 191 GLN A C 1
ATOM 1575 O O . GLN A 1 191 ? -1.595 -10.603 -32.011 1.00 56.72 191 GLN A O 1
ATOM 1580 N N . ARG A 1 192 ? -3.842 -10.406 -32.211 1.00 42.94 192 ARG A N 1
ATOM 1581 C CA . ARG A 1 192 ? -4.097 -11.716 -32.818 1.00 42.94 192 ARG A CA 1
ATOM 1582 C C . ARG A 1 192 ? -3.922 -11.632 -34.322 1.00 42.94 192 ARG A C 1
ATOM 1584 O O . ARG A 1 192 ? -4.289 -10.572 -34.875 1.00 42.94 192 ARG A O 1
#

Solvent-accessible surface area (backbone atoms only — not comparable to full-atom values): 10464 Å² total; per-residue (Å²): 133,56,70,70,56,49,53,65,69,52,36,57,77,54,50,51,58,51,50,37,54,51,48,46,55,50,22,45,71,76,41,68,84,62,60,78,75,54,45,76,52,30,24,56,49,13,28,54,51,27,57,51,47,49,30,47,42,42,51,62,41,41,55,51,89,68,87,63,83,51,62,75,58,29,54,74,46,25,46,57,52,52,54,16,73,76,39,65,76,44,82,87,43,57,61,79,62,54,70,57,54,50,54,51,47,54,53,49,45,53,54,39,28,71,74,62,76,30,64,48,60,25,41,31,21,49,40,12,24,49,53,33,48,53,48,38,45,52,48,55,44,43,46,55,77,48,90,55,94,60,64,70,61,25,57,32,28,55,41,36,46,39,17,76,76,72,43,74,87,29,28,48,28,58,80,49,58,65,62,14,59,76,71,72,25,49,79,78,77,79,89,126